Protein AF-A0A4Y9ZM95-F1 (afdb_monomer_lite)

Sequence (338 aa):
KWQTGRAVTKTADDWQREMLDYRLREEELGKQEKVGSIDVYSHVRWAAHMLDLAGRANIVATTQLIFLVRDNLPVVLKEFVPETQTDWNTFCAAVTNINVGVLRDQLDIKRGRSQEMELLKAQIAWLEAQMTQRMMANLTAQFGRMSYSNAAPATASQLRAGTTPTTQATPTPEQRTTGFPRPSGGLNPIPPTVLTVEQRSTLRAAINMLPHHPNTDAGLAAYRTQLTRFEETHGPRPFIDERIPVPLRPGTAPVRSGECYRCGMIGHRAGDCKPSPEQQLSCNEMVWRTFCTKHLGIEGGGPRVQLVMGDAQYPPRVSWDEQLSLLSESGNGEGLPA

Radius of gyration: 35.23 Å; chains: 1; bounding box: 83×118×98 Å

InterPro domains:
  IPR001878 Zinc finger, CCHC-type [PS50158] (260-274)
  IPR036875 Zinc finger, CCHC-type superfamily [SSF57756] (251-278)

pLDDT: mean 71.07, std 20.41, range [29.19, 94.44]

Secondary structure (DSSP, 8-state):
-----------HHHHHHHHHH-PPPGGGTT-EEEETTEEEEHHHHHHHHHHHHHHHTT-TTS-TTHHHHHHTS-HHHHHHS-S--SSHHHHHHHHHT--HHHHHHHHHHHHHHHHHHHHHHHHHHHHHHHHHHHHHHHHHHHHHHH--------------------------------PPPP-------PPP----HHHHHHHHHHHHHS----SSHHHHHHHHHHHHHHHHHH-SS----TT-PPPPPTTPPPTTSS--TTTS-SSS-TTT----TTTSPPHHHHHHHHHHHHHH--SS--------------PPPPPHHHHHHTTSS---------

Organism: NCBI:txid135208

Structure (mmCIF, N/CA/C/O backbone):
data_AF-A0A4Y9ZM95-F1
#
_entry.id   AF-A0A4Y9ZM95-F1
#
loop_
_atom_site.group_PDB
_atom_site.id
_atom_site.type_symbol
_atom_site.label_atom_id
_atom_site.label_alt_id
_atom_site.label_comp_id
_atom_site.label_asym_id
_atom_site.label_entity_id
_atom_site.label_seq_id
_atom_site.pdbx_PDB_ins_code
_atom_site.Cartn_x
_atom_site.Cartn_y
_atom_site.Cartn_z
_atom_site.occupancy
_atom_site.B_iso_or_equiv
_atom_site.auth_seq_id
_atom_site.auth_comp_id
_atom_site.auth_asym_id
_atom_site.auth_atom_id
_atom_site.pdbx_PDB_model_num
ATOM 1 N N . LYS A 1 1 ? -11.072 -8.721 61.518 1.00 44.53 1 LYS A N 1
ATOM 2 C CA . LYS A 1 1 ? -11.824 -9.632 60.619 1.00 44.53 1 LYS A CA 1
ATOM 3 C C . LYS A 1 1 ? -11.863 -8.969 59.252 1.00 44.53 1 LYS A C 1
ATOM 5 O O . LYS A 1 1 ? -12.418 -7.883 59.173 1.00 44.53 1 LYS A O 1
ATOM 10 N N . TRP A 1 2 ? -11.235 -9.548 58.231 1.00 41.50 2 TRP A N 1
ATOM 11 C CA . TRP A 1 2 ? -11.331 -9.014 56.871 1.00 41.50 2 TRP A CA 1
ATOM 12 C C . TRP A 1 2 ? -12.741 -9.278 56.342 1.00 41.50 2 TRP A C 1
ATOM 14 O O . TRP A 1 2 ? -13.203 -10.416 56.395 1.00 41.50 2 TRP A O 1
ATOM 24 N N . GLN A 1 3 ? -13.441 -8.237 55.893 1.00 46.53 3 GLN A N 1
ATOM 25 C CA . GLN A 1 3 ? -14.704 -8.418 55.185 1.00 46.53 3 GLN A CA 1
ATOM 26 C C . GLN A 1 3 ? -14.375 -8.832 53.753 1.00 46.53 3 GLN A C 1
ATOM 28 O O . GLN A 1 3 ? -13.759 -8.070 53.011 1.00 46.53 3 GLN A O 1
ATOM 33 N N . THR A 1 4 ? -14.771 -10.044 53.370 1.00 49.81 4 THR A N 1
ATOM 34 C CA . THR A 1 4 ? -14.775 -10.476 51.973 1.00 49.81 4 THR A CA 1
ATOM 35 C C . THR A 1 4 ? -15.690 -9.538 51.195 1.00 49.81 4 THR A C 1
ATOM 37 O O . THR A 1 4 ? -16.905 -9.534 51.398 1.00 49.81 4 THR A O 1
ATOM 40 N N . GLY A 1 5 ? -15.098 -8.702 50.339 1.00 45.72 5 GLY A N 1
ATOM 41 C CA . GLY A 1 5 ? -15.848 -7.777 49.497 1.00 45.72 5 GLY A CA 1
ATOM 42 C C . GLY A 1 5 ? -16.873 -8.542 48.664 1.00 45.72 5 GLY A C 1
ATOM 43 O O . GLY A 1 5 ? -16.548 -9.565 48.060 1.00 45.72 5 GLY A O 1
ATOM 44 N N . ARG A 1 6 ? -18.121 -8.062 48.649 1.00 45.94 6 ARG A N 1
ATOM 45 C CA . ARG A 1 6 ? -19.187 -8.653 47.836 1.00 45.94 6 ARG A CA 1
ATOM 46 C C . ARG A 1 6 ? -18.768 -8.569 46.370 1.00 45.94 6 ARG A C 1
ATOM 48 O O . ARG A 1 6 ? -18.681 -7.468 45.832 1.00 45.94 6 ARG A O 1
ATOM 55 N N . ALA A 1 7 ? -18.506 -9.717 45.747 1.00 47.59 7 ALA A N 1
ATOM 56 C CA . ALA A 1 7 ? -18.160 -9.779 44.334 1.00 47.59 7 ALA A CA 1
ATOM 57 C C . ALA A 1 7 ? -19.262 -9.089 43.518 1.00 47.59 7 ALA A C 1
ATOM 59 O O . ALA A 1 7 ? -20.437 -9.450 43.620 1.00 47.59 7 ALA A O 1
ATOM 60 N N . VAL A 1 8 ? -18.889 -8.059 42.758 1.00 52.22 8 VAL A N 1
ATOM 61 C CA . VAL A 1 8 ? -19.818 -7.364 41.867 1.00 52.22 8 VAL A CA 1
ATOM 62 C C . VAL A 1 8 ? -20.095 -8.297 40.697 1.00 52.22 8 VAL A C 1
ATOM 64 O O . VAL A 1 8 ? -19.235 -8.517 39.846 1.00 52.22 8 VAL A O 1
ATOM 67 N N . THR A 1 9 ? -21.289 -8.882 40.678 1.00 66.62 9 THR A N 1
ATOM 68 C CA . THR A 1 9 ? -21.754 -9.699 39.561 1.00 66.62 9 THR A CA 1
ATOM 69 C C . THR A 1 9 ? -22.013 -8.775 38.373 1.00 66.62 9 THR A C 1
ATOM 71 O O . THR A 1 9 ? -23.016 -8.063 38.366 1.00 66.62 9 THR A O 1
ATOM 74 N N . LYS A 1 10 ? -21.094 -8.756 37.398 1.00 74.00 10 LYS A N 1
ATOM 75 C CA . LYS A 1 10 ? -21.255 -8.008 36.142 1.00 74.00 10 LYS A CA 1
ATOM 76 C C . LYS A 1 10 ? -22.573 -8.402 35.469 1.00 74.00 10 LYS A C 1
ATOM 78 O O . LYS A 1 10 ? -22.829 -9.589 35.245 1.00 74.00 10 LYS A O 1
ATOM 83 N N . THR A 1 11 ? -23.400 -7.405 35.183 1.00 79.56 11 THR A N 1
ATOM 84 C CA . THR A 1 11 ? -24.678 -7.541 34.477 1.00 79.56 11 THR A CA 1
ATOM 85 C C . THR A 1 11 ? -24.455 -7.755 32.977 1.00 79.56 11 THR A C 1
ATOM 87 O O . THR A 1 11 ? -23.344 -7.571 32.483 1.00 79.56 11 THR A O 1
ATOM 90 N N . ALA A 1 12 ? -25.500 -8.132 32.229 1.00 73.88 12 ALA A N 1
ATOM 91 C CA . ALA A 1 12 ? -25.418 -8.239 30.768 1.00 73.88 12 ALA A CA 1
ATOM 92 C C . ALA A 1 12 ? -24.890 -6.938 30.128 1.00 73.88 12 ALA A C 1
ATOM 94 O O . ALA A 1 12 ? -23.986 -6.992 29.297 1.00 73.88 12 ALA A O 1
ATOM 95 N N . ASP A 1 13 ? -25.365 -5.782 30.595 1.00 74.69 13 ASP A N 1
ATOM 96 C CA . ASP A 1 13 ? -24.934 -4.457 30.137 1.00 74.69 13 ASP A CA 1
ATOM 97 C C . ASP A 1 13 ? -23.450 -4.176 30.439 1.00 74.69 13 ASP A C 1
ATOM 99 O O . ASP A 1 13 ? -22.769 -3.525 29.645 1.00 74.69 13 ASP A O 1
ATOM 103 N N . ASP A 1 14 ? -22.914 -4.679 31.558 1.00 79.69 14 ASP A N 1
ATOM 104 C CA . ASP A 1 14 ? -21.485 -4.553 31.880 1.00 79.69 14 ASP A CA 1
ATOM 105 C C . ASP A 1 14 ? -20.621 -5.369 30.906 1.00 79.69 14 ASP A C 1
ATOM 107 O O . ASP A 1 14 ? -19.599 -4.875 30.428 1.00 79.69 14 ASP A O 1
ATOM 111 N N . TRP A 1 15 ? -21.053 -6.586 30.552 1.00 78.31 15 TRP A N 1
ATOM 112 C CA . TRP A 1 15 ? -20.377 -7.415 29.545 1.00 78.31 15 TRP A CA 1
ATOM 113 C C . TRP A 1 15 ? -20.462 -6.798 28.140 1.00 78.31 15 TRP A C 1
ATOM 115 O O . TRP A 1 15 ? -19.489 -6.847 27.389 1.00 78.31 15 TRP A O 1
ATOM 125 N N . GLN A 1 16 ? -21.584 -6.156 27.795 1.00 77.75 16 GLN A N 1
ATOM 126 C CA . GLN A 1 16 ? -21.725 -5.398 26.546 1.00 77.75 16 GLN A CA 1
ATOM 127 C C . GLN A 1 16 ? -20.790 -4.177 26.496 1.00 77.75 16 GLN A C 1
ATOM 129 O O . GLN A 1 16 ? -20.198 -3.897 25.455 1.00 77.75 16 GLN A O 1
ATOM 134 N N . ARG A 1 17 ? -20.599 -3.461 27.612 1.00 78.56 17 ARG A N 1
ATOM 135 C CA . ARG A 1 17 ? -19.629 -2.352 27.697 1.00 78.56 17 ARG A CA 1
ATOM 136 C C . ARG A 1 17 ? -18.191 -2.842 27.536 1.00 78.56 17 ARG A C 1
ATOM 138 O O . ARG A 1 17 ? -17.438 -2.256 26.766 1.00 78.56 17 ARG A O 1
ATOM 145 N N . GLU A 1 18 ? -17.831 -3.932 28.210 1.00 79.19 18 GLU A N 1
ATOM 146 C CA . GLU A 1 18 ? -16.508 -4.566 28.106 1.00 79.19 18 GLU A CA 1
ATOM 147 C C . GLU A 1 18 ? -16.216 -5.067 26.681 1.00 79.19 18 GLU A C 1
ATOM 149 O O . GLU A 1 18 ? -15.103 -4.916 26.182 1.00 79.19 18 GLU A O 1
ATOM 154 N N . MET A 1 19 ? -17.236 -5.562 25.975 1.00 79.38 19 MET A N 1
ATOM 155 C CA . MET A 1 19 ? -17.154 -5.923 24.557 1.00 79.38 19 MET A CA 1
ATOM 156 C C . MET A 1 19 ? -16.865 -4.719 23.639 1.00 79.38 19 MET A C 1
ATOM 158 O O . MET A 1 19 ? -16.138 -4.856 22.661 1.00 79.38 19 MET A O 1
ATOM 162 N N . LEU A 1 20 ? -17.385 -3.526 23.941 1.00 80.81 20 LEU A N 1
ATOM 163 C CA . LEU A 1 20 ? -17.125 -2.310 23.149 1.00 80.81 20 LEU A CA 1
ATOM 164 C C . LEU A 1 20 ? -15.783 -1.629 23.482 1.00 80.81 20 LEU A C 1
ATOM 166 O O . LEU A 1 20 ? -15.268 -0.836 22.681 1.00 80.81 20 LEU A O 1
ATOM 170 N N . ASP A 1 21 ? -15.218 -1.937 24.650 1.00 82.94 21 ASP A N 1
ATOM 171 C CA . ASP A 1 21 ? -13.895 -1.483 25.086 1.00 82.94 21 ASP A CA 1
ATOM 172 C C . ASP A 1 21 ? -12.766 -2.399 24.572 1.00 82.94 21 ASP A C 1
ATOM 174 O O . ASP A 1 21 ? -11.694 -1.917 24.200 1.00 82.94 21 ASP A O 1
ATOM 178 N N . TYR A 1 22 ? -13.017 -3.712 24.452 1.00 80.94 22 TYR A N 1
ATOM 179 C CA . TYR A 1 22 ? -12.031 -4.704 24.001 1.00 80.94 22 TYR A CA 1
ATOM 180 C C . TYR A 1 22 ? -11.759 -4.652 22.482 1.00 80.94 22 TYR A C 1
ATOM 182 O O . TYR A 1 22 ? -12.181 -5.500 21.690 1.00 80.94 22 TYR A O 1
ATOM 190 N N . ARG A 1 23 ? -11.024 -3.620 22.066 1.00 81.19 23 ARG A N 1
ATOM 191 C CA . ARG A 1 23 ? -10.685 -3.310 20.670 1.00 81.19 23 ARG A CA 1
ATOM 192 C C . ARG A 1 23 ? -9.384 -3.976 20.234 1.00 81.19 23 ARG A C 1
ATOM 194 O O . ARG A 1 23 ? -8.371 -3.873 20.919 1.00 81.19 23 ARG A O 1
ATOM 201 N N . LEU A 1 24 ? -9.398 -4.577 19.047 1.00 84.56 24 LEU A N 1
ATOM 202 C CA . LEU A 1 24 ? -8.206 -5.113 18.392 1.00 84.56 24 LEU A CA 1
ATOM 203 C C . LEU A 1 24 ? -7.455 -3.989 17.668 1.00 84.56 24 LEU A C 1
ATOM 205 O O . LEU A 1 24 ? -8.025 -3.346 16.783 1.00 84.56 24 LEU A O 1
ATOM 209 N N . ARG A 1 25 ? -6.189 -3.733 18.019 1.00 79.75 25 ARG A N 1
ATOM 210 C CA . ARG A 1 25 ? -5.411 -2.656 17.383 1.00 79.75 25 ARG A CA 1
ATOM 211 C C . ARG A 1 25 ? -4.866 -3.098 16.031 1.00 79.75 25 ARG A C 1
ATOM 213 O O . ARG A 1 25 ? -4.467 -4.247 15.856 1.00 79.75 25 ARG A O 1
ATOM 220 N N . GLU A 1 26 ? -4.749 -2.166 15.083 1.00 73.56 26 GLU A N 1
ATOM 221 C CA . GLU A 1 26 ? -4.145 -2.463 13.772 1.00 73.56 26 GLU A CA 1
ATOM 222 C C . GLU A 1 26 ? -2.683 -2.930 13.899 1.00 73.56 26 GLU A C 1
ATOM 224 O O . GLU A 1 26 ? -2.210 -3.760 13.127 1.00 73.56 26 GLU A O 1
ATOM 229 N N . GLU A 1 27 ? -1.984 -2.431 14.920 1.00 76.62 27 GLU A N 1
ATOM 230 C CA . GLU A 1 27 ? -0.610 -2.790 15.284 1.00 76.62 27 GLU A CA 1
ATOM 231 C C . GLU A 1 27 ? -0.462 -4.239 15.772 1.00 76.62 27 GLU A C 1
ATOM 233 O O . GLU A 1 27 ? 0.646 -4.776 15.762 1.00 76.62 27 GLU A O 1
ATOM 238 N N . GLU A 1 28 ? -1.541 -4.862 16.247 1.00 73.69 28 GLU A N 1
ATOM 239 C CA . GLU A 1 28 ? -1.566 -6.219 16.811 1.00 73.69 28 GLU A CA 1
ATOM 240 C C . GLU A 1 28 ? -1.958 -7.269 15.758 1.00 73.69 28 GLU A C 1
ATOM 242 O O . GLU A 1 28 ? -1.750 -8.468 15.946 1.00 73.69 28 GLU A O 1
ATOM 247 N N . LEU A 1 29 ? -2.461 -6.837 14.598 1.00 76.81 29 LEU A N 1
ATOM 248 C CA . LEU A 1 29 ? -2.843 -7.736 13.515 1.00 76.81 29 LEU A CA 1
ATOM 249 C C . LEU A 1 29 ? -1.647 -8.506 12.941 1.00 76.81 29 LEU A C 1
ATOM 251 O O . LEU A 1 29 ? -0.553 -7.978 12.745 1.00 76.81 29 LEU A O 1
ATOM 255 N N . GLY A 1 30 ? -1.870 -9.791 12.658 1.00 68.88 30 GLY A N 1
ATOM 256 C CA . GLY A 1 30 ? -0.861 -10.694 12.095 1.00 68.88 30 GLY A CA 1
ATOM 257 C C . GLY A 1 30 ? 0.272 -11.100 13.052 1.00 68.88 30 GLY A C 1
ATOM 258 O O . GLY A 1 30 ? 1.111 -11.919 12.654 1.00 68.88 30 GLY A O 1
ATOM 259 N N . LYS A 1 31 ? 0.295 -10.580 14.291 1.00 80.19 31 LYS A N 1
ATOM 260 C CA . LYS A 1 31 ? 1.177 -11.046 15.370 1.00 80.19 31 LYS A CA 1
ATOM 261 C C . LYS A 1 31 ? 0.652 -12.348 15.975 1.00 80.19 31 LYS A C 1
ATOM 263 O O . LYS A 1 31 ? -0.547 -12.625 15.945 1.00 80.19 31 LYS A O 1
ATOM 268 N N . GLN A 1 32 ? 1.578 -13.140 16.506 1.00 79.94 32 GLN A N 1
ATOM 269 C CA . GLN A 1 32 ? 1.294 -14.306 17.336 1.00 79.94 32 GLN A CA 1
ATOM 270 C C . GLN A 1 32 ? 1.511 -13.922 18.799 1.00 79.94 32 GLN A C 1
ATOM 272 O O . GLN A 1 32 ? 2.529 -13.322 19.142 1.00 79.94 32 GLN A O 1
ATOM 277 N N . GLU A 1 33 ? 0.559 -14.286 19.647 1.00 72.00 33 GLU A N 1
ATOM 278 C CA . GLU A 1 33 ? 0.652 -14.189 21.097 1.00 72.00 33 GLU A CA 1
ATOM 279 C C . GLU A 1 33 ? 0.648 -15.592 21.692 1.00 72.00 33 GLU A C 1
ATOM 281 O O . GLU A 1 33 ? -0.167 -16.447 21.332 1.00 72.00 33 GLU A O 1
ATOM 286 N N . LYS A 1 34 ? 1.553 -15.822 22.640 1.00 72.31 34 LYS A N 1
ATOM 287 C CA . LYS A 1 34 ? 1.675 -17.108 23.310 1.00 72.31 34 LYS A CA 1
ATOM 288 C C . LYS A 1 34 ? 0.621 -17.236 24.405 1.00 72.31 34 LYS A C 1
ATOM 290 O O . LYS A 1 34 ? 0.755 -16.661 25.486 1.00 72.31 34 LYS A O 1
ATOM 295 N N . VAL A 1 35 ? -0.430 -18.004 24.137 1.00 66.75 35 VAL A N 1
ATOM 296 C CA . VAL A 1 35 ? -1.506 -18.278 25.095 1.00 66.75 35 VAL A CA 1
ATOM 297 C C . VAL A 1 35 ? -1.213 -19.619 25.769 1.00 66.75 35 VAL A C 1
ATOM 299 O O . VAL A 1 35 ? -1.570 -20.690 25.281 1.00 66.75 35 VAL A O 1
ATOM 302 N N . GLY A 1 36 ? -0.488 -19.560 26.888 1.00 69.12 36 GLY A N 1
ATOM 303 C CA . GLY A 1 36 ? 0.019 -20.748 27.578 1.00 69.12 36 GLY A CA 1
ATOM 304 C C . GLY A 1 36 ? 1.146 -21.416 26.785 1.00 69.12 36 GLY A C 1
ATOM 305 O O . GLY A 1 36 ? 2.262 -20.898 26.734 1.00 69.12 36 GLY A O 1
ATOM 306 N N . SER A 1 37 ? 0.853 -22.562 26.167 1.00 68.25 37 SER A N 1
ATOM 307 C CA . SER A 1 37 ? 1.820 -23.344 25.376 1.00 68.25 37 SER A CA 1
ATOM 308 C C . SER A 1 37 ? 1.593 -23.273 23.863 1.00 68.25 37 SER A C 1
ATOM 310 O O . SER A 1 37 ? 2.342 -23.904 23.125 1.00 68.25 37 SER A O 1
ATOM 312 N N . ILE A 1 38 ? 0.573 -22.541 23.400 1.00 69.88 38 ILE A N 1
ATOM 313 C CA . ILE A 1 38 ? 0.186 -22.462 21.986 1.00 69.88 38 ILE A CA 1
ATOM 314 C C . ILE A 1 38 ? 0.314 -21.013 21.512 1.00 69.88 38 ILE A C 1
ATOM 316 O O . ILE A 1 38 ? -0.191 -20.095 22.163 1.00 69.88 38 ILE A O 1
ATOM 320 N N . ASP A 1 39 ? 0.966 -20.815 20.370 1.00 78.25 39 ASP A N 1
ATOM 321 C CA . ASP A 1 39 ? 1.048 -19.517 19.707 1.00 78.25 39 ASP A CA 1
ATOM 322 C C . ASP A 1 39 ? -0.212 -19.299 18.860 1.00 78.25 39 ASP A C 1
ATOM 324 O O . ASP A 1 39 ? -0.488 -20.037 17.913 1.00 78.25 39 ASP A O 1
ATOM 328 N N . VAL A 1 40 ? -1.006 -18.291 19.224 1.00 78.81 40 VAL A N 1
ATOM 329 C CA . VAL A 1 40 ? -2.305 -17.982 18.611 1.00 78.81 40 VAL A CA 1
ATOM 330 C C . VAL A 1 40 ? -2.253 -16.569 18.043 1.00 78.81 40 VAL A C 1
ATOM 332 O O . VAL A 1 40 ? -1.732 -15.655 18.678 1.00 78.81 40 VAL A O 1
ATOM 335 N N . TYR A 1 41 ? -2.793 -16.354 16.844 1.00 82.38 41 TYR A N 1
ATOM 336 C CA . TYR A 1 41 ? -2.832 -15.011 16.265 1.00 82.38 41 TYR A CA 1
ATOM 337 C C . TYR A 1 41 ? -3.788 -14.090 17.036 1.00 82.38 41 TYR A C 1
ATOM 339 O O . TYR A 1 41 ? -4.886 -14.510 17.410 1.00 82.38 41 TYR A O 1
ATOM 347 N N . SER A 1 42 ? -3.420 -12.818 17.215 1.00 83.06 42 SER A N 1
ATOM 348 C CA . SER A 1 42 ? -4.190 -11.875 18.046 1.00 83.06 42 SER A CA 1
ATOM 349 C C . SER A 1 42 ? -5.650 -11.702 17.588 1.00 83.06 42 SER A C 1
ATOM 351 O O . SER A 1 42 ? -6.535 -11.548 18.425 1.00 83.06 42 SER A O 1
ATOM 353 N N . HIS A 1 43 ? -5.947 -11.832 16.286 1.00 81.31 43 HIS A N 1
ATOM 354 C CA . HIS A 1 43 ? -7.325 -11.803 15.765 1.00 81.31 43 HIS A CA 1
ATOM 355 C C . HIS A 1 43 ? -8.148 -13.055 16.128 1.00 81.31 43 HIS A C 1
ATOM 357 O O . HIS A 1 43 ? -9.329 -12.931 16.444 1.00 81.31 43 HIS A O 1
ATOM 363 N N . VAL A 1 44 ? -7.530 -14.243 16.163 1.00 84.44 44 VAL A N 1
ATOM 364 C CA . VAL A 1 44 ? -8.169 -15.496 16.617 1.00 84.44 44 VAL A CA 1
ATOM 365 C C . VAL A 1 44 ? -8.453 -15.429 18.118 1.00 84.44 44 VAL A C 1
ATOM 367 O O . VAL A 1 44 ? -9.561 -15.727 18.561 1.00 84.44 44 VAL A O 1
ATOM 370 N N . ARG A 1 45 ? -7.472 -14.968 18.907 1.00 82.94 45 ARG A N 1
ATOM 371 C CA . ARG A 1 45 ? -7.628 -14.727 20.351 1.00 82.94 45 ARG A CA 1
ATOM 372 C C . ARG A 1 45 ? -8.756 -13.728 20.629 1.00 82.94 45 ARG A C 1
ATOM 374 O O . ARG A 1 45 ? -9.589 -13.977 21.498 1.00 82.94 45 ARG A O 1
ATOM 381 N N . TRP A 1 46 ? -8.801 -12.629 19.877 1.00 87.06 46 TRP A N 1
ATOM 382 C CA . TRP A 1 46 ? -9.842 -11.610 19.992 1.00 87.06 46 TRP A CA 1
ATOM 383 C C . TRP A 1 46 ? -11.232 -12.165 19.655 1.00 87.06 46 TRP A C 1
ATOM 385 O O . TRP A 1 46 ? -12.165 -11.960 20.427 1.00 87.06 46 TRP A O 1
ATOM 395 N N . ALA A 1 47 ? -11.367 -12.934 18.569 1.00 85.81 47 ALA A N 1
ATOM 396 C CA . ALA A 1 47 ? -12.638 -13.538 18.174 1.00 85.81 47 ALA A CA 1
ATOM 397 C C . ALA A 1 47 ? -13.162 -14.541 19.218 1.00 85.81 47 ALA A C 1
ATOM 399 O O . ALA A 1 47 ? -14.353 -14.532 19.528 1.00 85.81 47 ALA A O 1
ATOM 400 N N . ALA A 1 48 ? -12.278 -15.351 19.811 1.00 81.94 48 ALA A N 1
ATOM 401 C CA . ALA A 1 48 ? -12.634 -16.258 20.903 1.00 81.94 48 ALA A CA 1
ATOM 402 C C . ALA A 1 48 ? -13.096 -15.502 22.166 1.00 81.94 48 ALA A C 1
ATOM 404 O O . ALA A 1 48 ? -14.083 -15.889 22.790 1.00 81.94 48 ALA A O 1
ATOM 405 N N . HIS A 1 49 ? -12.429 -14.397 22.520 1.00 82.25 49 HIS A N 1
ATOM 406 C CA . HIS A 1 49 ? -12.814 -13.560 23.662 1.00 82.25 49 HIS A CA 1
ATOM 407 C C . HIS A 1 49 ? -14.156 -12.840 23.433 1.00 82.25 49 HIS A C 1
ATOM 409 O O . HIS A 1 49 ? -14.993 -12.784 24.331 1.00 82.25 49 HIS A O 1
ATOM 415 N N . MET A 1 50 ? -14.401 -12.348 22.214 1.00 83.38 50 MET A N 1
ATOM 416 C CA . MET A 1 50 ? -15.689 -11.769 21.809 1.00 83.38 50 MET A CA 1
ATOM 417 C C . MET A 1 50 ? -16.840 -12.767 21.941 1.00 83.38 50 MET A C 1
ATOM 419 O O . MET A 1 50 ? -17.908 -12.403 22.431 1.00 83.38 50 MET A O 1
ATOM 423 N N . LEU A 1 51 ? -16.620 -14.028 21.557 1.00 84.25 51 LEU A N 1
ATOM 424 C CA . LEU A 1 51 ? -17.638 -15.071 21.662 1.00 84.25 51 LEU A CA 1
ATOM 425 C C . LEU A 1 51 ? -17.951 -15.436 23.126 1.00 84.25 51 LEU A C 1
ATOM 427 O O . LEU A 1 51 ? -19.118 -15.615 23.469 1.00 84.25 51 LEU A O 1
ATOM 431 N N . ASP A 1 52 ? -16.943 -15.469 24.007 1.00 81.69 52 ASP A N 1
ATOM 432 C CA . ASP A 1 52 ? -17.140 -15.654 25.456 1.00 81.69 52 ASP A CA 1
ATOM 433 C C . ASP A 1 52 ? -17.930 -14.486 26.080 1.00 81.69 52 ASP A C 1
ATOM 435 O O . ASP A 1 52 ? -18.889 -14.707 26.822 1.00 81.69 52 ASP A O 1
ATOM 439 N N . LEU A 1 53 ? -17.609 -13.236 25.718 1.00 81.44 53 LEU A N 1
ATOM 440 C CA . LEU A 1 53 ? -18.376 -12.056 26.142 1.00 81.44 53 LEU A CA 1
ATOM 441 C C . LEU A 1 53 ? -19.823 -12.082 25.618 1.00 81.44 53 LEU A C 1
ATOM 443 O O . LEU A 1 53 ? -20.749 -11.784 26.373 1.00 81.44 53 LEU A O 1
ATOM 447 N N . ALA A 1 54 ? -20.043 -12.491 24.364 1.00 83.75 54 ALA A N 1
ATOM 448 C CA . ALA A 1 54 ? -21.383 -12.656 23.794 1.00 83.75 54 ALA A CA 1
ATOM 449 C C . ALA A 1 54 ? -22.185 -13.753 24.517 1.00 83.75 54 ALA A C 1
ATOM 451 O O . ALA A 1 54 ? -23.393 -13.598 24.723 1.00 83.75 54 ALA A O 1
ATOM 452 N N . GLY A 1 55 ? -21.511 -14.825 24.952 1.00 84.12 55 GLY A N 1
ATOM 453 C CA . GLY A 1 55 ? -22.064 -15.873 25.812 1.00 84.12 55 GLY A CA 1
ATOM 454 C C . GLY A 1 55 ? -22.514 -15.336 27.169 1.00 84.12 55 GLY A C 1
ATOM 455 O O . GLY A 1 55 ? -23.662 -15.534 27.561 1.00 84.12 55 GLY A O 1
ATOM 456 N N . ARG A 1 56 ? -21.648 -14.582 27.857 1.00 77.62 56 ARG A N 1
ATOM 457 C CA . ARG A 1 56 ? -21.943 -13.963 29.166 1.00 77.62 56 ARG A CA 1
ATOM 458 C C . ARG A 1 56 ? -23.056 -12.917 29.105 1.00 77.62 56 ARG A C 1
ATOM 460 O O . ARG A 1 56 ? -23.837 -12.807 30.047 1.00 77.62 56 ARG A O 1
ATOM 467 N N . ALA A 1 57 ? -23.144 -12.173 28.004 1.00 80.81 57 ALA A N 1
ATOM 468 C CA . ALA A 1 57 ? -24.223 -11.223 27.742 1.00 80.81 57 ALA A CA 1
ATOM 469 C C . ALA A 1 57 ? -25.518 -11.891 27.226 1.00 80.81 57 ALA A C 1
ATOM 471 O O . ALA A 1 57 ? -26.533 -11.212 27.095 1.00 80.81 57 ALA A O 1
ATOM 472 N N . ASN A 1 58 ? -25.499 -13.202 26.943 1.00 84.75 58 ASN A N 1
ATOM 473 C CA . ASN A 1 58 ? -26.602 -13.981 26.367 1.00 84.75 58 ASN A CA 1
ATOM 474 C C . ASN A 1 58 ? -27.124 -13.443 25.013 1.00 84.75 58 ASN A C 1
ATOM 476 O O . ASN A 1 58 ? -28.312 -13.539 24.710 1.00 84.75 58 ASN A O 1
ATOM 480 N N . ILE A 1 59 ? -26.232 -12.882 24.185 1.00 84.75 59 ILE A N 1
ATOM 481 C CA . ILE A 1 59 ? -26.569 -12.301 22.868 1.00 84.75 59 ILE A CA 1
ATOM 482 C C . ILE A 1 59 ? -26.104 -13.147 21.674 1.00 84.75 59 ILE A C 1
ATOM 484 O O . ILE A 1 59 ? -26.345 -12.749 20.537 1.00 84.75 59 ILE A O 1
ATOM 488 N N . VAL A 1 60 ? -25.471 -14.307 21.905 1.00 83.31 60 VAL A N 1
ATOM 489 C CA . VAL A 1 60 ? -24.788 -15.122 20.873 1.00 83.31 60 VAL A CA 1
ATOM 490 C C . VAL A 1 60 ? -25.636 -15.366 19.622 1.00 83.31 60 VAL A C 1
ATOM 492 O O . VAL A 1 60 ? -25.157 -15.159 18.514 1.00 83.31 60 VAL A O 1
ATOM 495 N N . ALA A 1 61 ? -26.898 -15.770 19.793 1.00 83.25 61 ALA A N 1
ATOM 496 C CA . ALA A 1 61 ? -27.826 -16.087 18.702 1.00 83.25 61 ALA A CA 1
ATOM 497 C C . ALA A 1 61 ? -28.531 -14.852 18.095 1.00 83.25 61 ALA A C 1
ATOM 499 O O . ALA A 1 61 ? -29.554 -14.987 17.429 1.00 83.25 61 ALA A O 1
ATOM 500 N N . THR A 1 62 ? -28.033 -13.644 18.366 1.00 84.06 62 THR A N 1
ATOM 501 C CA . THR A 1 62 ? -28.627 -12.380 17.913 1.00 84.06 62 THR A CA 1
ATOM 502 C C . THR A 1 62 ? -27.615 -11.543 17.138 1.00 84.06 62 THR A C 1
ATOM 504 O O . THR A 1 62 ? -26.407 -11.683 17.308 1.00 84.06 62 THR A O 1
ATOM 507 N N . THR A 1 63 ? -28.116 -10.590 16.355 1.00 84.31 63 THR A N 1
ATOM 508 C CA . THR A 1 63 ? -27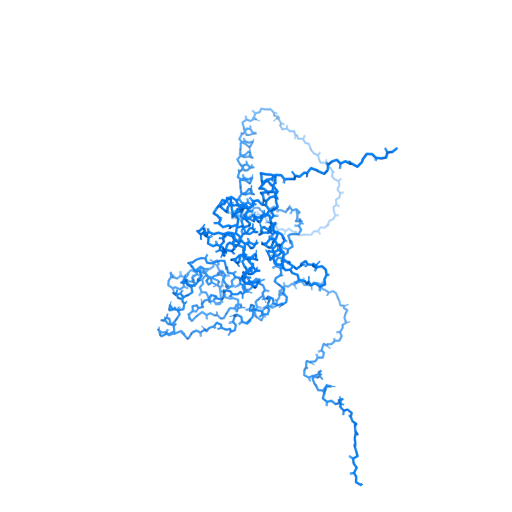.302 -9.575 15.669 1.00 84.31 63 THR A CA 1
ATOM 509 C C . THR A 1 63 ? -26.958 -8.365 16.547 1.00 84.31 63 THR A C 1
ATOM 511 O O . THR A 1 63 ? -26.352 -7.403 16.065 1.00 84.31 63 THR A O 1
ATOM 514 N N . GLN A 1 64 ? -27.343 -8.371 17.832 1.00 83.12 64 GLN A N 1
ATOM 515 C CA . GLN A 1 64 ? -27.127 -7.234 18.730 1.00 83.12 64 GLN A CA 1
ATOM 516 C C . GLN A 1 64 ? -25.636 -6.913 18.846 1.00 83.12 64 GLN A C 1
ATOM 518 O O . GLN A 1 64 ? -24.814 -7.808 19.019 1.00 83.12 64 GLN A O 1
ATOM 523 N N . LEU A 1 65 ? -25.307 -5.621 18.752 1.00 82.25 65 LEU A N 1
ATOM 524 C CA . LEU A 1 65 ? -23.956 -5.049 18.834 1.00 82.25 65 LEU A CA 1
ATOM 525 C C . LEU A 1 65 ? -22.942 -5.504 17.764 1.00 82.25 65 LEU A C 1
ATOM 527 O O . LEU A 1 65 ? -21.885 -4.880 17.683 1.00 82.25 65 LEU A O 1
ATOM 531 N N . ILE A 1 66 ? -23.252 -6.477 16.893 1.00 84.88 66 ILE A N 1
ATOM 532 C CA . ILE A 1 66 ? -22.323 -6.934 15.839 1.00 84.88 66 ILE A CA 1
ATOM 533 C C . ILE A 1 66 ? -21.907 -5.771 14.934 1.00 84.88 66 ILE A C 1
ATOM 535 O O . ILE A 1 66 ? -20.719 -5.601 14.677 1.00 84.88 66 ILE A O 1
ATOM 539 N N . PHE A 1 67 ? -22.851 -4.926 14.501 1.00 85.75 67 PHE A N 1
ATOM 540 C CA . PHE A 1 67 ? -22.541 -3.752 13.673 1.00 85.75 67 PHE A CA 1
ATOM 541 C C . PHE A 1 67 ? -21.582 -2.784 14.386 1.00 85.75 67 PHE A C 1
ATOM 543 O O . PHE A 1 67 ? -20.642 -2.284 13.778 1.00 85.75 67 PHE A O 1
ATOM 550 N N . LEU A 1 68 ? -21.774 -2.569 15.692 1.00 85.44 68 LEU A N 1
ATOM 551 C CA . LEU A 1 68 ? -21.007 -1.607 16.479 1.00 85.44 68 LEU A CA 1
ATOM 552 C C . LEU A 1 68 ? -19.598 -2.132 16.788 1.00 85.44 68 LEU A C 1
ATOM 554 O O . LEU A 1 68 ? -18.627 -1.383 16.710 1.00 85.44 68 LEU A O 1
ATOM 558 N N . VAL A 1 69 ? -19.457 -3.427 17.080 1.00 85.56 69 VAL A N 1
ATOM 559 C CA . VAL A 1 69 ? -18.147 -4.079 17.238 1.00 85.56 69 VAL A CA 1
ATOM 560 C C . VAL A 1 69 ? -17.422 -4.171 15.897 1.00 85.56 69 VAL A C 1
ATOM 562 O O . VAL A 1 69 ? -16.242 -3.825 15.831 1.00 85.56 69 VAL A O 1
ATOM 565 N N . ARG A 1 70 ? -18.127 -4.525 14.811 1.00 85.69 70 ARG A N 1
ATOM 566 C CA . ARG A 1 70 ? -17.603 -4.444 13.441 1.00 85.69 70 ARG A CA 1
ATOM 567 C C . ARG A 1 70 ? -17.084 -3.045 13.147 1.00 85.69 70 ARG A C 1
ATOM 569 O O . ARG A 1 70 ? -16.003 -2.931 12.582 1.00 85.69 70 ARG A O 1
ATOM 576 N N . ASP A 1 71 ? -17.796 -1.993 13.542 1.00 85.81 71 ASP A N 1
ATOM 577 C CA . ASP A 1 71 ? -17.367 -0.631 13.236 1.00 85.81 71 ASP A CA 1
ATOM 578 C C . ASP A 1 71 ? -16.085 -0.199 13.950 1.00 85.81 71 ASP A C 1
ATOM 580 O O . ASP A 1 71 ? -15.331 0.615 13.411 1.00 85.81 71 ASP A O 1
ATOM 584 N N . ASN A 1 72 ? -15.799 -0.803 15.102 1.00 84.69 72 ASN A N 1
ATOM 585 C CA . ASN A 1 72 ? -14.561 -0.609 15.848 1.00 84.69 72 ASN A CA 1
ATOM 586 C C . ASN A 1 72 ? -13.424 -1.556 15.410 1.00 84.69 72 ASN A C 1
ATOM 588 O O . ASN A 1 72 ? -12.324 -1.455 15.956 1.00 84.69 72 ASN A O 1
ATOM 592 N N . LEU A 1 73 ? -13.641 -2.444 14.427 1.00 86.12 73 LEU A N 1
ATOM 593 C CA . LEU A 1 73 ? -12.561 -3.240 13.838 1.00 86.12 73 LEU A CA 1
ATOM 594 C C . LEU A 1 73 ? -11.624 -2.385 12.962 1.00 86.12 73 LEU A C 1
ATOM 596 O O . LEU A 1 73 ? -12.086 -1.483 12.254 1.00 86.12 73 LEU A O 1
ATOM 600 N N . PRO A 1 74 ? -10.324 -2.737 12.913 1.00 85.75 74 PRO A N 1
ATOM 601 C CA . PRO A 1 74 ? -9.394 -2.298 11.876 1.00 85.75 74 PRO A CA 1
ATOM 602 C C . PRO A 1 74 ? -9.981 -2.390 10.467 1.00 85.75 74 PRO A C 1
ATOM 604 O O . PRO A 1 74 ? -10.595 -3.398 10.112 1.00 85.75 74 PRO A O 1
ATOM 607 N N . VAL A 1 75 ? -9.720 -1.382 9.627 1.00 84.81 75 VAL A N 1
ATOM 608 C CA . VAL A 1 75 ? -10.273 -1.318 8.255 1.00 84.81 75 VAL A CA 1
ATOM 609 C C . VAL A 1 75 ? -9.907 -2.565 7.447 1.00 84.81 75 VAL A C 1
ATOM 611 O O . VAL A 1 75 ? -10.754 -3.115 6.754 1.00 84.81 75 VAL A O 1
ATOM 614 N N . VAL A 1 76 ? -8.684 -3.073 7.626 1.00 84.44 76 VAL A N 1
ATOM 615 C CA . VAL A 1 76 ? -8.204 -4.294 6.960 1.00 84.44 76 VAL A CA 1
ATOM 616 C C . VAL A 1 76 ? -9.061 -5.517 7.313 1.00 84.44 76 VAL A C 1
ATOM 618 O O . VAL A 1 76 ? -9.326 -6.343 6.451 1.00 84.44 76 VAL A O 1
ATOM 621 N N . LEU A 1 77 ? -9.557 -5.633 8.551 1.00 83.25 77 LEU A N 1
ATOM 622 C CA . LEU A 1 77 ? -10.464 -6.724 8.933 1.00 83.25 77 LEU A CA 1
ATOM 623 C C . LEU A 1 77 ? -11.900 -6.503 8.439 1.00 83.25 77 LEU A C 1
ATOM 625 O O . LEU A 1 77 ? -12.604 -7.480 8.180 1.00 83.25 77 LEU A O 1
ATOM 629 N N . LYS A 1 78 ? -12.338 -5.246 8.267 1.00 86.12 78 LYS A N 1
ATOM 630 C CA . LYS A 1 78 ? -13.664 -4.940 7.702 1.00 86.12 78 LYS A CA 1
ATOM 631 C C . LYS A 1 78 ? -13.820 -5.452 6.263 1.00 86.12 78 LYS A C 1
ATOM 633 O O . LYS A 1 78 ? -14.948 -5.758 5.885 1.00 86.12 78 LYS A O 1
ATOM 638 N N . GLU A 1 79 ? -12.731 -5.573 5.496 1.00 83.56 79 GLU A N 1
ATOM 639 C CA . GLU A 1 79 ? -12.740 -6.123 4.128 1.00 83.56 79 GLU A CA 1
ATOM 640 C C . GLU A 1 79 ? -12.988 -7.644 4.091 1.00 83.56 79 GLU A C 1
ATOM 642 O O . GLU A 1 79 ? -13.685 -8.126 3.202 1.00 83.56 79 GLU A O 1
ATOM 647 N N . PHE A 1 80 ? -12.467 -8.404 5.063 1.00 81.50 80 PHE A N 1
ATOM 648 C CA . PHE A 1 80 ? -12.621 -9.869 5.109 1.00 81.50 80 PHE A CA 1
ATOM 649 C C . PHE A 1 80 ? -13.915 -10.337 5.778 1.00 81.50 80 PHE A C 1
ATOM 651 O O . PHE A 1 80 ? -14.409 -11.426 5.490 1.00 81.50 80 PHE A O 1
ATOM 658 N N . VAL A 1 81 ? -14.461 -9.537 6.693 1.00 84.44 81 VAL A N 1
ATOM 659 C CA . VAL A 1 81 ? -15.707 -9.855 7.395 1.00 84.44 81 VAL A CA 1
ATOM 660 C C . VAL A 1 81 ? -16.880 -9.232 6.625 1.00 84.44 81 VAL A C 1
ATOM 662 O O . VAL A 1 81 ? -16.867 -8.018 6.427 1.00 84.44 81 VAL A O 1
ATOM 665 N N . PRO A 1 82 ? -17.914 -9.995 6.226 1.00 80.31 82 PRO A N 1
ATOM 666 C CA . PRO A 1 82 ? -19.142 -9.438 5.657 1.00 80.31 82 PRO A CA 1
ATOM 667 C C . PRO A 1 82 ? -19.827 -8.409 6.567 1.00 80.31 82 PRO A C 1
ATOM 669 O O . PRO A 1 82 ? -19.745 -8.493 7.793 1.00 80.31 82 PRO A O 1
ATOM 672 N N . GLU A 1 83 ? -20.538 -7.455 5.966 1.00 75.62 83 GLU A N 1
ATOM 673 C CA . GLU A 1 83 ? -21.362 -6.478 6.694 1.00 75.62 83 GLU A CA 1
ATOM 674 C C . GLU A 1 83 ? -22.628 -7.112 7.285 1.00 75.62 83 GLU A C 1
ATOM 676 O O . GLU A 1 83 ? -23.008 -6.806 8.414 1.00 75.62 83 GLU A O 1
ATOM 681 N N . THR A 1 84 ? -23.238 -8.049 6.560 1.00 78.25 84 THR A N 1
ATOM 682 C CA . THR A 1 84 ? -24.381 -8.837 7.020 1.00 78.25 84 THR A CA 1
ATOM 683 C C . THR A 1 84 ? -23.909 -10.119 7.705 1.00 78.25 84 THR A C 1
ATOM 685 O O . THR A 1 84 ? -23.309 -10.999 7.091 1.00 78.25 84 THR A O 1
ATOM 688 N N . GLN A 1 85 ? -24.195 -10.230 9.000 1.00 80.12 85 GLN A N 1
ATOM 689 C CA . GLN A 1 85 ? -23.920 -11.404 9.831 1.00 80.12 85 GLN A CA 1
ATOM 690 C C . GLN A 1 85 ? -25.191 -11.774 10.590 1.00 80.12 85 GLN A C 1
ATOM 692 O O . GLN A 1 85 ? -25.926 -10.884 11.019 1.00 80.12 85 GLN A O 1
ATOM 697 N N . THR A 1 86 ? -25.464 -13.069 10.730 1.00 84.12 86 THR A N 1
ATOM 698 C CA . THR A 1 86 ? -26.694 -13.579 11.357 1.00 84.12 86 THR A CA 1
ATOM 699 C C . THR A 1 86 ? -26.594 -13.656 12.873 1.00 84.12 86 THR A C 1
ATOM 701 O O . THR A 1 86 ? -27.583 -13.426 13.567 1.00 84.12 86 THR A O 1
ATOM 704 N N . ASP A 1 87 ? -25.407 -13.970 13.383 1.00 87.12 87 ASP A N 1
ATOM 705 C CA . ASP A 1 87 ? -25.164 -14.260 14.790 1.00 87.12 87 ASP A CA 1
ATOM 706 C C . ASP A 1 87 ? -23.667 -14.140 15.124 1.00 87.12 87 ASP A C 1
ATOM 708 O O . ASP A 1 87 ? -22.807 -13.979 14.250 1.00 87.12 87 ASP A O 1
ATOM 712 N N . TRP A 1 88 ? -23.335 -14.214 16.412 1.00 86.19 88 TRP A N 1
ATOM 713 C CA . TRP A 1 88 ? -21.956 -14.056 16.871 1.00 86.19 88 TRP A CA 1
ATOM 714 C C . TRP A 1 88 ? -21.040 -15.213 16.465 1.00 86.19 88 TRP A C 1
ATOM 716 O O . TRP A 1 88 ? -19.836 -14.993 16.331 1.00 86.19 88 TRP A O 1
ATOM 726 N N . ASN A 1 89 ? -21.562 -16.420 16.208 1.00 86.56 89 ASN A N 1
ATOM 727 C CA . ASN A 1 89 ? -20.717 -17.529 15.761 1.00 86.56 89 ASN A CA 1
ATOM 728 C C . ASN A 1 89 ? -20.243 -17.296 14.326 1.00 86.56 89 ASN A C 1
ATOM 730 O O . ASN A 1 89 ? -19.055 -17.465 14.062 1.00 86.56 89 ASN A O 1
ATOM 734 N N . THR A 1 90 ? -21.120 -16.866 13.408 1.00 88.25 90 THR A N 1
ATOM 735 C CA . THR A 1 90 ? -20.708 -16.583 12.020 1.00 88.25 90 THR A CA 1
ATOM 736 C C . THR A 1 90 ? -19.739 -15.407 11.951 1.00 88.25 90 THR A C 1
ATOM 738 O O . THR A 1 90 ? -18.737 -15.488 11.240 1.00 88.25 90 THR A O 1
ATOM 741 N N . PHE A 1 91 ? -19.962 -14.358 12.750 1.00 87.88 91 PHE A N 1
ATOM 742 C CA . PHE A 1 91 ? -19.047 -13.219 12.855 1.00 87.88 91 PHE A CA 1
ATOM 743 C C . PHE A 1 91 ? -17.663 -13.626 13.395 1.00 87.88 91 PHE A C 1
ATOM 745 O O . PHE A 1 91 ? -16.645 -13.371 12.748 1.00 87.88 91 PHE A O 1
ATOM 752 N N . CYS A 1 92 ? -17.599 -14.311 14.543 1.00 86.38 92 CYS A N 1
ATOM 753 C CA . CYS A 1 92 ? -16.327 -14.735 15.135 1.00 86.38 92 CYS A CA 1
ATOM 754 C C . CYS A 1 92 ? -15.614 -15.811 14.297 1.00 86.38 92 CYS A C 1
ATOM 756 O O . CYS A 1 92 ? -14.385 -15.792 14.210 1.00 86.38 92 CYS A O 1
ATOM 758 N N . ALA A 1 93 ? -16.347 -16.703 13.623 1.00 86.06 93 ALA A N 1
ATOM 759 C CA . ALA A 1 93 ? -15.774 -17.654 12.671 1.00 86.06 93 ALA A CA 1
ATOM 760 C C . ALA A 1 93 ? -15.193 -16.947 11.437 1.00 86.06 93 ALA A C 1
ATOM 762 O O . ALA A 1 93 ? -14.085 -17.279 11.018 1.00 86.06 93 ALA A O 1
ATOM 763 N N . ALA A 1 94 ? -15.883 -15.936 10.892 1.00 86.62 94 ALA A N 1
ATOM 764 C CA . ALA A 1 94 ? -15.375 -15.137 9.777 1.00 86.62 94 ALA A CA 1
ATOM 765 C C . ALA A 1 94 ? -14.064 -14.419 10.135 1.00 86.62 94 ALA A C 1
ATOM 767 O O . ALA A 1 94 ? -13.156 -14.400 9.314 1.00 86.62 94 ALA A O 1
ATOM 768 N N . VAL A 1 95 ? -13.930 -13.898 11.363 1.00 86.06 95 VAL A N 1
ATOM 769 C CA . VAL A 1 95 ? -12.675 -13.290 11.857 1.00 86.06 95 VAL A CA 1
ATOM 770 C C . VAL A 1 95 ? -11.583 -14.336 12.113 1.00 86.06 95 VAL A C 1
ATOM 772 O O . VAL A 1 95 ? -10.413 -14.084 11.838 1.00 86.06 95 VAL A O 1
ATOM 775 N N . THR A 1 96 ? -11.945 -15.514 12.625 1.00 85.88 96 THR A N 1
ATOM 776 C CA . THR A 1 96 ? -10.993 -16.590 12.961 1.00 85.88 96 THR A CA 1
ATOM 777 C C . THR A 1 96 ? -10.398 -17.260 11.722 1.00 85.88 96 THR A C 1
ATOM 779 O O . THR A 1 96 ? -9.226 -17.624 11.724 1.00 85.88 96 THR A O 1
ATOM 782 N N . ASN A 1 97 ? -11.185 -17.401 10.654 1.00 85.94 97 ASN A N 1
ATOM 783 C CA . ASN A 1 97 ? -10.792 -18.097 9.426 1.00 85.94 97 ASN A CA 1
ATOM 784 C C . ASN A 1 97 ? -10.059 -17.199 8.405 1.00 85.94 97 ASN A C 1
ATOM 786 O O . ASN A 1 97 ? -9.867 -17.605 7.257 1.00 85.94 97 ASN A O 1
ATOM 790 N N . ILE A 1 98 ? -9.652 -15.982 8.786 1.00 86.62 98 ILE A N 1
ATOM 791 C CA . ILE A 1 98 ? -8.926 -15.064 7.896 1.00 86.62 98 ILE A CA 1
ATOM 792 C C . ILE A 1 98 ? -7.545 -15.639 7.564 1.00 86.62 98 ILE A C 1
ATOM 794 O O . ILE A 1 98 ? -6.766 -16.010 8.442 1.00 86.62 98 ILE A O 1
ATOM 798 N N . ASN A 1 99 ? -7.203 -15.669 6.274 1.00 81.81 99 ASN A N 1
ATOM 799 C CA . ASN A 1 99 ? -5.883 -16.103 5.837 1.00 81.81 99 ASN A CA 1
ATOM 800 C C . ASN A 1 99 ? -4.813 -15.085 6.270 1.00 81.81 99 ASN A C 1
ATOM 802 O O . ASN A 1 99 ? -4.791 -13.945 5.808 1.00 81.81 99 ASN A O 1
ATOM 806 N N . VAL A 1 100 ? -3.894 -15.521 7.134 1.00 81.81 100 VAL A N 1
ATOM 807 C CA . VAL A 1 100 ? -2.847 -14.671 7.722 1.00 81.81 100 VAL A CA 1
ATOM 808 C C . VAL A 1 100 ? -1.867 -14.110 6.686 1.00 81.81 100 VAL A C 1
ATOM 810 O O . VAL A 1 100 ? -1.350 -13.014 6.889 1.00 81.81 100 VAL A O 1
ATOM 813 N N . GLY A 1 101 ? -1.618 -14.823 5.582 1.00 77.38 101 GLY A N 1
ATOM 814 C CA . GLY A 1 101 ? -0.794 -14.320 4.479 1.00 77.38 101 GLY A CA 1
ATOM 815 C C . GLY A 1 101 ? -1.444 -13.100 3.834 1.00 77.38 101 GLY A C 1
ATOM 816 O O . GLY A 1 101 ? -0.896 -12.005 3.898 1.00 77.38 101 GLY A O 1
ATOM 817 N N . VAL A 1 102 ? -2.684 -13.264 3.364 1.00 82.12 102 VAL A N 1
ATOM 818 C CA . VAL A 1 102 ? -3.465 -12.182 2.735 1.00 82.12 102 VAL A CA 1
ATOM 819 C C . VAL A 1 102 ? -3.699 -11.011 3.703 1.00 82.12 102 VAL A C 1
ATOM 821 O O . VAL A 1 102 ? -3.673 -9.851 3.296 1.00 82.12 102 VAL A O 1
ATOM 824 N N . LEU A 1 103 ? -3.868 -11.288 5.002 1.00 84.88 103 LEU A N 1
ATOM 825 C CA . LEU A 1 103 ? -3.957 -10.260 6.043 1.00 84.88 103 LEU A CA 1
ATOM 826 C C . LEU A 1 103 ? -2.663 -9.436 6.163 1.00 84.88 103 LEU A C 1
ATOM 828 O O . LEU A 1 103 ? -2.736 -8.219 6.326 1.00 84.88 103 LEU A O 1
ATOM 832 N N . ARG A 1 104 ? -1.487 -10.073 6.091 1.00 81.19 104 ARG A N 1
ATOM 833 C CA . ARG A 1 104 ? -0.187 -9.379 6.110 1.00 81.19 104 ARG A CA 1
ATOM 834 C C . ARG A 1 104 ? 0.025 -8.562 4.840 1.00 81.19 104 ARG A C 1
ATOM 836 O O . ARG A 1 104 ? 0.358 -7.387 4.953 1.00 81.19 104 ARG A O 1
ATOM 843 N N . ASP A 1 105 ? -0.276 -9.135 3.678 1.00 83.19 105 ASP A N 1
ATOM 844 C CA . ASP A 1 105 ? -0.178 -8.438 2.393 1.00 83.19 105 ASP A CA 1
ATOM 845 C C . ASP A 1 105 ? -1.033 -7.157 2.395 1.00 83.19 105 ASP A C 1
ATOM 847 O O . ASP A 1 105 ? -0.543 -6.081 2.053 1.00 83.19 105 ASP A O 1
ATOM 851 N N . GLN A 1 106 ? -2.282 -7.221 2.878 1.00 82.25 106 GLN A N 1
ATOM 852 C CA . GLN A 1 106 ? -3.142 -6.035 2.991 1.00 82.25 106 GLN A CA 1
ATOM 853 C C . GLN A 1 106 ? -2.665 -5.021 4.043 1.00 82.25 106 GLN A C 1
ATOM 855 O O . GLN A 1 106 ? -2.804 -3.813 3.836 1.00 82.25 106 GLN A O 1
ATOM 860 N N . LEU A 1 107 ? -2.077 -5.466 5.160 1.00 83.56 107 LEU A N 1
ATOM 861 C CA . LEU A 1 107 ? -1.473 -4.558 6.145 1.00 83.56 107 LEU A CA 1
ATOM 862 C C . LEU A 1 107 ? -0.294 -3.785 5.549 1.00 83.56 107 LEU A C 1
ATOM 864 O O . LEU A 1 107 ? -0.185 -2.578 5.775 1.00 83.56 107 LEU A O 1
ATOM 868 N N . ASP A 1 108 ? 0.558 -4.448 4.771 1.00 81.94 108 ASP A N 1
ATOM 869 C CA . ASP A 1 108 ? 1.716 -3.812 4.148 1.00 81.94 108 ASP A CA 1
ATOM 870 C C . ASP A 1 108 ? 1.307 -2.916 2.965 1.00 81.94 108 ASP A C 1
ATOM 872 O O . ASP A 1 108 ? 1.805 -1.793 2.861 1.00 81.94 108 ASP A O 1
ATOM 876 N N . ILE A 1 109 ? 0.297 -3.304 2.175 1.00 83.94 109 ILE A N 1
ATOM 877 C CA . ILE A 1 109 ? -0.348 -2.424 1.181 1.00 83.94 109 ILE A CA 1
ATOM 878 C C . ILE A 1 109 ? -0.928 -1.168 1.856 1.00 83.94 109 ILE A C 1
ATOM 880 O O . ILE A 1 109 ? -0.692 -0.050 1.388 1.00 83.94 109 ILE A O 1
ATOM 884 N N . LYS A 1 110 ? -1.657 -1.309 2.975 1.00 84.94 110 LYS A N 1
ATOM 885 C CA . LYS A 1 110 ? -2.214 -0.161 3.713 1.00 84.94 110 LYS A CA 1
ATOM 886 C C . LYS A 1 110 ? -1.106 0.745 4.260 1.00 84.94 110 LYS A C 1
ATOM 888 O O . LYS A 1 110 ? -1.221 1.968 4.160 1.00 84.94 110 LYS A O 1
ATOM 893 N N . ARG A 1 111 ? -0.032 0.170 4.813 1.00 84.75 111 ARG A N 1
ATOM 894 C CA . ARG A 1 111 ? 1.139 0.923 5.295 1.00 84.75 111 ARG A CA 1
ATOM 895 C C . ARG A 1 111 ? 1.804 1.707 4.168 1.00 84.75 111 ARG A C 1
ATOM 897 O O . ARG A 1 111 ? 2.073 2.887 4.372 1.00 84.75 111 ARG A O 1
ATOM 904 N N . GLY A 1 112 ? 1.986 1.098 2.994 1.00 82.06 112 GLY A N 1
ATOM 905 C CA . GLY A 1 112 ? 2.483 1.771 1.791 1.00 82.06 112 GLY A CA 1
ATOM 906 C C . GLY A 1 112 ? 1.637 2.995 1.435 1.00 82.06 112 GLY A C 1
ATOM 907 O O . GLY A 1 112 ? 2.137 4.118 1.486 1.00 82.06 112 GLY A O 1
ATOM 908 N N . ARG A 1 113 ? 0.325 2.806 1.222 1.00 85.25 113 ARG A N 1
ATOM 909 C CA . ARG A 1 113 ? -0.611 3.911 0.919 1.00 85.25 113 ARG A CA 1
ATOM 910 C C . ARG A 1 113 ? -0.601 5.015 1.984 1.00 85.25 113 ARG A C 1
ATOM 912 O O . ARG A 1 113 ? -0.709 6.193 1.654 1.00 85.25 113 ARG A O 1
ATOM 919 N N . SER A 1 114 ? -0.481 4.661 3.266 1.00 83.75 114 SER A N 1
ATOM 920 C CA . SER A 1 114 ? -0.433 5.644 4.357 1.00 83.75 114 SER A CA 1
ATOM 921 C C . SER A 1 114 ? 0.875 6.441 4.378 1.00 83.75 114 SER A C 1
ATOM 923 O O . SER A 1 114 ? 0.850 7.627 4.700 1.00 83.75 114 SER A O 1
ATOM 925 N N . GLN A 1 115 ? 2.007 5.819 4.034 1.00 83.31 115 GLN A N 1
ATOM 926 C CA . GLN A 1 115 ? 3.295 6.507 3.898 1.00 83.31 115 GLN A CA 1
ATOM 927 C C . GLN A 1 115 ? 3.304 7.426 2.672 1.00 83.31 115 GLN A C 1
ATOM 929 O O . GLN A 1 115 ? 3.715 8.578 2.780 1.00 83.31 115 GLN A O 1
ATOM 934 N N . GLU A 1 116 ? 2.787 6.963 1.531 1.00 82.25 116 GLU A N 1
ATOM 935 C CA . GLU A 1 116 ? 2.600 7.778 0.323 1.00 82.25 116 GLU A CA 1
ATOM 936 C C . GLU A 1 116 ? 1.713 9.001 0.589 1.00 82.25 116 GLU A C 1
ATOM 938 O O . GLU A 1 116 ? 2.060 10.115 0.195 1.00 82.25 116 GLU A O 1
ATOM 943 N N . MET A 1 117 ? 0.598 8.815 1.303 1.00 86.75 117 MET A N 1
ATOM 944 C CA . MET A 1 117 ? -0.313 9.901 1.665 1.00 86.75 117 MET A CA 1
ATOM 945 C C . MET A 1 117 ? 0.356 10.938 2.575 1.00 86.75 117 MET A C 1
ATOM 947 O O . MET A 1 117 ? 0.184 12.136 2.350 1.00 86.75 117 MET A O 1
ATOM 951 N N . GLU A 1 118 ? 1.142 10.511 3.567 1.00 91.44 118 GLU A N 1
ATOM 952 C CA . GLU A 1 118 ? 1.850 11.442 4.454 1.00 91.44 118 GLU A CA 1
ATOM 953 C C . GLU A 1 118 ? 2.995 12.166 3.724 1.00 91.44 118 GLU A C 1
ATOM 955 O O . GLU A 1 118 ? 3.168 13.371 3.902 1.00 91.44 118 GLU A O 1
ATOM 960 N N . LEU A 1 119 ? 3.717 11.490 2.820 1.00 90.44 119 LEU A N 1
ATOM 961 C CA . LEU A 1 119 ? 4.715 12.125 1.947 1.00 90.44 119 LEU A CA 1
ATOM 962 C C . LEU A 1 119 ? 4.082 13.168 1.013 1.00 90.44 119 LEU A C 1
ATOM 964 O O . LEU A 1 119 ? 4.613 14.273 0.877 1.00 90.44 119 LEU A O 1
ATOM 968 N N . LEU A 1 120 ? 2.935 12.854 0.403 1.00 90.88 120 LEU A N 1
ATOM 969 C CA . LEU A 1 120 ? 2.196 13.782 -0.455 1.00 90.88 120 LEU A CA 1
ATOM 970 C C . LEU A 1 120 ? 1.682 14.991 0.339 1.00 90.88 120 LEU A C 1
ATOM 972 O O . LEU A 1 120 ? 1.822 16.131 -0.100 1.00 90.88 120 LEU A O 1
ATOM 976 N N . LYS A 1 121 ? 1.142 14.763 1.538 1.00 93.25 121 LYS A N 1
ATOM 977 C CA . LYS A 1 121 ? 0.680 15.818 2.447 1.00 93.25 121 LYS A CA 1
ATOM 978 C C . LYS A 1 121 ? 1.828 16.720 2.912 1.00 93.25 121 LYS A C 1
ATOM 980 O O . LYS A 1 121 ? 1.682 17.941 2.899 1.00 93.25 121 LYS A O 1
ATOM 985 N N . ALA A 1 122 ? 2.986 16.147 3.244 1.00 92.69 122 AL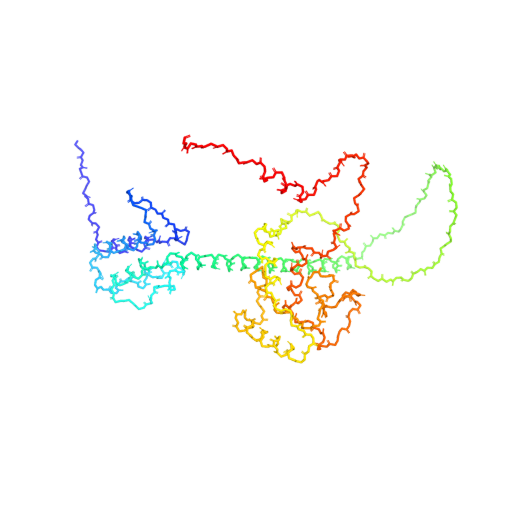A A N 1
ATOM 986 C CA . ALA A 1 122 ? 4.195 16.903 3.564 1.00 92.69 122 ALA A CA 1
ATOM 987 C C . ALA A 1 122 ? 4.695 17.730 2.364 1.00 92.69 122 ALA A C 1
ATOM 989 O O . ALA A 1 122 ? 5.120 18.874 2.535 1.00 92.69 122 ALA A O 1
ATOM 990 N N . GLN A 1 123 ? 4.597 17.195 1.141 1.00 89.56 123 GLN A N 1
ATOM 991 C CA . GLN A 1 123 ? 4.928 17.929 -0.082 1.00 89.56 123 GLN A CA 1
ATOM 992 C C . GLN A 1 123 ? 3.970 19.105 -0.333 1.00 89.56 123 GLN A C 1
ATOM 994 O O . GLN A 1 123 ? 4.432 20.191 -0.686 1.00 89.56 123 GLN A O 1
ATOM 999 N N . ILE A 1 124 ? 2.663 18.917 -0.122 1.00 92.88 124 ILE A N 1
ATOM 1000 C CA . ILE A 1 1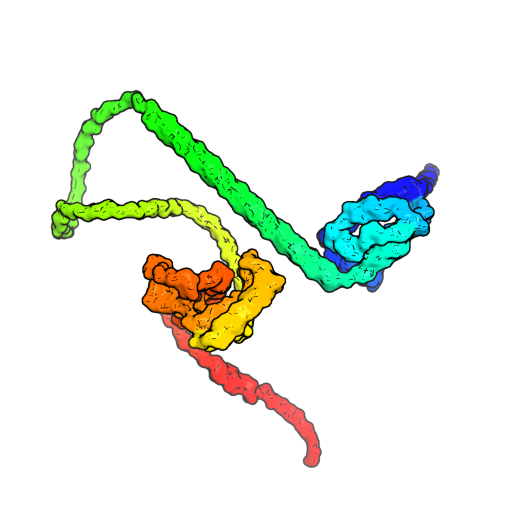24 ? 1.656 19.986 -0.226 1.00 92.88 124 ILE A CA 1
ATOM 1001 C C . ILE A 1 124 ? 1.955 21.090 0.795 1.00 92.88 124 ILE A C 1
ATOM 1003 O O . ILE A 1 124 ? 2.129 22.241 0.400 1.00 92.88 124 ILE A O 1
ATOM 1007 N N . ALA A 1 125 ? 2.145 20.740 2.071 1.00 94.44 125 ALA A N 1
ATOM 1008 C CA . ALA A 1 125 ? 2.476 21.704 3.122 1.00 94.44 125 ALA A CA 1
ATOM 1009 C C . ALA A 1 125 ? 3.777 22.482 2.829 1.00 94.44 125 ALA A C 1
ATOM 1011 O O . ALA A 1 125 ? 3.871 23.682 3.093 1.00 94.44 125 ALA A O 1
ATOM 1012 N N . TRP A 1 126 ? 4.783 21.829 2.232 1.00 91.69 126 TRP A N 1
ATOM 1013 C CA . TRP A 1 126 ? 6.017 22.493 1.798 1.00 91.69 126 TRP A CA 1
ATOM 1014 C C . TRP A 1 126 ? 5.784 23.485 0.646 1.00 91.69 126 TRP A C 1
ATOM 1016 O O . TRP A 1 126 ? 6.333 24.589 0.664 1.00 91.69 126 TRP A O 1
ATOM 1026 N N . LEU A 1 127 ? 4.952 23.127 -0.339 1.00 91.50 127 LEU A N 1
ATOM 1027 C CA . LEU A 1 127 ? 4.578 24.013 -1.448 1.00 91.50 127 LEU A CA 1
ATOM 1028 C C . LEU A 1 127 ? 3.769 25.224 -0.959 1.00 91.50 127 LEU A C 1
ATOM 1030 O O . LEU A 1 127 ? 4.062 26.353 -1.357 1.00 91.50 127 LEU A O 1
ATOM 1034 N N . GLU A 1 128 ? 2.807 25.014 -0.060 1.00 91.62 128 GLU A N 1
ATOM 1035 C CA . GLU A 1 128 ? 2.010 26.072 0.575 1.00 91.62 128 GLU A CA 1
ATOM 1036 C C . GLU A 1 128 ? 2.894 27.039 1.378 1.00 91.62 128 GLU A C 1
ATOM 1038 O O . GLU A 1 128 ? 2.788 28.263 1.226 1.00 91.62 128 GLU A O 1
ATOM 1043 N N . ALA A 1 129 ? 3.838 26.512 2.165 1.00 92.12 129 ALA A N 1
ATOM 1044 C CA . ALA A 1 129 ? 4.814 27.318 2.893 1.00 92.12 129 ALA A CA 1
ATOM 1045 C C . ALA A 1 129 ? 5.719 28.125 1.944 1.00 92.12 129 ALA A C 1
ATOM 1047 O O . ALA A 1 129 ? 5.926 29.323 2.159 1.00 92.12 129 ALA A O 1
ATOM 1048 N N . GLN A 1 130 ? 6.217 27.516 0.859 1.00 90.94 130 GLN A N 1
ATOM 1049 C CA . GLN A 1 130 ? 7.043 28.211 -0.133 1.00 90.94 130 GLN A CA 1
ATOM 1050 C C . GLN A 1 130 ? 6.262 29.319 -0.860 1.00 90.94 130 GLN A C 1
ATOM 1052 O O . GLN A 1 130 ? 6.799 30.406 -1.095 1.00 90.94 130 GLN A O 1
ATOM 1057 N N . MET A 1 131 ? 5.000 29.067 -1.214 1.00 87.75 131 MET A N 1
ATOM 1058 C CA . MET A 1 131 ? 4.127 30.050 -1.860 1.00 87.75 131 MET A CA 1
ATOM 1059 C C . MET A 1 131 ? 3.843 31.231 -0.924 1.00 87.75 131 MET A C 1
ATOM 1061 O O . MET A 1 131 ? 4.011 32.383 -1.328 1.00 87.75 131 MET A O 1
ATOM 1065 N N . THR A 1 132 ? 3.540 30.951 0.346 1.00 89.25 132 THR A N 1
ATOM 1066 C CA . THR A 1 132 ? 3.324 31.966 1.391 1.00 89.25 132 THR A CA 1
ATOM 1067 C C . THR A 1 132 ? 4.577 32.817 1.619 1.00 89.25 132 THR A C 1
ATOM 1069 O O . THR A 1 132 ? 4.500 34.046 1.596 1.00 89.25 132 THR A O 1
ATOM 1072 N N . GLN A 1 133 ? 5.759 32.197 1.737 1.00 85.50 133 GLN A N 1
ATOM 1073 C CA . GLN A 1 133 ? 7.030 32.923 1.866 1.00 85.50 133 GLN A CA 1
ATOM 1074 C C . GLN A 1 133 ? 7.321 33.824 0.659 1.00 85.50 133 GLN A C 1
ATOM 1076 O O . GLN A 1 133 ? 7.748 34.964 0.836 1.00 85.50 133 GLN A O 1
ATOM 1081 N N . ARG A 1 134 ? 7.070 33.354 -0.572 1.00 85.44 134 ARG A N 1
ATOM 1082 C CA . ARG A 1 134 ? 7.249 34.171 -1.787 1.00 85.44 134 ARG A CA 1
ATOM 1083 C C . ARG A 1 134 ? 6.282 35.353 -1.840 1.00 85.44 134 ARG A C 1
ATOM 1085 O O . ARG A 1 134 ? 6.697 36.440 -2.242 1.00 85.44 134 ARG A O 1
ATOM 1092 N N . MET A 1 135 ? 5.030 35.166 -1.421 1.00 81.31 135 MET A N 1
ATOM 1093 C CA . MET A 1 135 ? 4.056 36.258 -1.324 1.00 81.31 135 MET A CA 1
ATOM 1094 C C . MET A 1 135 ? 4.489 37.305 -0.295 1.00 81.31 135 MET A C 1
ATOM 1096 O O . MET A 1 135 ? 4.548 38.485 -0.638 1.00 81.31 135 MET A O 1
ATOM 1100 N N . MET A 1 136 ? 4.876 36.889 0.917 1.00 83.12 136 MET A N 1
ATOM 1101 C CA . MET A 1 136 ? 5.373 37.813 1.944 1.00 83.12 136 MET A CA 1
ATOM 1102 C C . MET A 1 136 ? 6.633 38.553 1.483 1.00 83.12 136 MET A C 1
ATOM 1104 O O . MET A 1 136 ? 6.682 39.773 1.583 1.00 83.12 136 MET A O 1
ATOM 1108 N N . ALA A 1 137 ? 7.615 37.857 0.899 1.00 80.62 137 ALA A N 1
ATOM 1109 C CA . ALA A 1 137 ? 8.845 38.482 0.411 1.00 80.62 137 ALA A CA 1
ATOM 1110 C C . ALA A 1 137 ? 8.591 39.527 -0.693 1.00 80.62 137 ALA A C 1
ATOM 1112 O O . ALA A 1 137 ? 9.220 40.585 -0.691 1.00 80.62 137 ALA A O 1
ATOM 1113 N N . ASN A 1 138 ? 7.651 39.268 -1.611 1.00 81.88 138 ASN A N 1
ATOM 1114 C CA . ASN A 1 138 ? 7.258 40.242 -2.632 1.00 81.88 138 ASN A CA 1
ATOM 1115 C C . ASN A 1 138 ? 6.543 41.454 -2.006 1.00 81.88 138 ASN A C 1
ATOM 1117 O O . ASN A 1 138 ? 6.852 42.593 -2.351 1.00 81.88 138 ASN A O 1
ATOM 1121 N N . LEU A 1 139 ? 5.658 41.227 -1.028 1.00 81.56 139 LEU A N 1
ATOM 1122 C CA . LEU A 1 139 ? 4.986 42.294 -0.284 1.00 81.56 139 LEU A CA 1
ATOM 1123 C C . LEU A 1 139 ? 6.004 43.187 0.453 1.00 81.56 139 LEU A C 1
ATOM 1125 O O . LEU A 1 139 ? 6.007 44.404 0.276 1.00 81.56 139 LEU A O 1
ATOM 1129 N N . THR A 1 140 ? 6.932 42.589 1.208 1.00 81.00 140 THR A N 1
ATOM 1130 C CA . THR A 1 140 ? 8.017 43.301 1.902 1.00 81.00 140 THR A CA 1
ATOM 1131 C C . THR A 1 140 ? 8.910 44.069 0.925 1.00 81.00 140 THR A C 1
ATOM 1133 O O . THR A 1 140 ? 9.283 45.207 1.206 1.00 81.00 140 THR A O 1
ATOM 1136 N N . ALA A 1 141 ? 9.216 43.503 -0.247 1.00 79.38 141 ALA A N 1
ATOM 1137 C CA . ALA A 1 141 ? 9.999 44.182 -1.277 1.00 79.38 141 ALA A CA 1
ATOM 1138 C C . ALA A 1 141 ? 9.261 45.377 -1.911 1.00 79.38 141 ALA A C 1
ATOM 1140 O O . ALA A 1 141 ? 9.911 46.358 -2.276 1.00 79.38 141 ALA A O 1
ATOM 1141 N N . GLN A 1 142 ? 7.928 45.334 -2.025 1.00 76.75 142 GLN A N 1
ATOM 1142 C CA . GLN A 1 142 ? 7.134 46.489 -2.457 1.00 76.75 142 GLN A CA 1
ATOM 1143 C C . GLN A 1 142 ? 7.140 47.598 -1.399 1.00 76.75 142 GLN A C 1
ATOM 1145 O O . GLN A 1 142 ? 7.466 48.736 -1.733 1.00 76.75 142 GLN A O 1
ATOM 1150 N N . PHE A 1 143 ? 6.895 47.276 -0.124 1.00 75.38 143 PHE A N 1
ATOM 1151 C CA . PHE A 1 143 ? 6.975 48.260 0.965 1.00 75.38 143 PHE A CA 1
ATOM 1152 C C . PHE A 1 143 ? 8.379 48.875 1.100 1.00 75.38 143 PHE A C 1
ATOM 1154 O O . PHE A 1 143 ? 8.508 50.094 1.201 1.00 75.38 143 PHE A O 1
ATOM 1161 N N . GLY A 1 144 ? 9.440 48.068 0.993 1.00 73.75 144 GLY A N 1
ATOM 1162 C CA . GLY A 1 144 ? 10.823 48.558 1.006 1.00 73.75 144 GLY A CA 1
ATOM 1163 C C . GLY A 1 144 ? 11.161 49.495 -0.161 1.00 73.75 144 GLY A C 1
ATOM 1164 O O . GLY A 1 144 ? 11.951 50.417 0.009 1.00 73.75 144 GLY A O 1
ATOM 1165 N N . ARG A 1 145 ? 10.531 49.317 -1.332 1.00 64.06 145 ARG A N 1
ATOM 1166 C CA . ARG A 1 145 ? 10.696 50.211 -2.495 1.00 64.06 145 ARG A CA 1
ATOM 1167 C C . ARG A 1 145 ? 9.877 51.500 -2.409 1.00 64.06 145 ARG A C 1
ATOM 1169 O O . ARG A 1 145 ? 10.250 52.469 -3.061 1.00 64.06 145 ARG A O 1
ATOM 1176 N N . MET A 1 146 ? 8.794 51.532 -1.628 1.00 60.50 146 MET A N 1
ATOM 1177 C CA . MET A 1 146 ? 8.044 52.769 -1.359 1.00 60.50 146 MET A CA 1
ATOM 1178 C C . MET A 1 146 ? 8.704 53.633 -0.271 1.00 60.50 146 MET A C 1
ATOM 1180 O O . MET A 1 146 ? 8.453 54.833 -0.207 1.00 60.50 146 MET A O 1
ATOM 1184 N N . SER A 1 147 ? 9.585 53.056 0.550 1.00 57.84 147 SER A N 1
ATOM 1185 C CA . SER A 1 147 ? 10.329 53.757 1.604 1.00 57.84 147 SER A CA 1
ATOM 1186 C C . SER A 1 147 ? 11.551 54.528 1.070 1.00 57.84 147 SER A C 1
ATOM 1188 O O . SER A 1 147 ? 12.687 54.265 1.467 1.00 57.84 147 SER A O 1
ATOM 1190 N N . TYR A 1 148 ? 11.325 55.502 0.182 1.00 49.47 148 TYR A N 1
ATOM 1191 C CA . TYR A 1 148 ? 12.353 56.449 -0.275 1.00 49.47 148 TYR A CA 1
ATOM 1192 C C . TYR A 1 148 ? 12.261 57.786 0.477 1.00 49.47 148 TYR A C 1
ATOM 1194 O O . TYR A 1 148 ? 11.537 58.694 0.071 1.00 49.47 148 TYR A O 1
ATOM 1202 N N . SER A 1 149 ? 13.060 57.942 1.535 1.00 48.91 149 SER A N 1
ATOM 1203 C CA . SER A 1 149 ? 13.407 59.260 2.081 1.00 48.91 149 SER A CA 1
ATOM 1204 C C . SER A 1 149 ? 14.796 59.266 2.742 1.00 48.91 149 SER A C 1
ATOM 1206 O O . SER A 1 149 ? 15.072 58.515 3.669 1.00 48.91 149 SER A O 1
ATOM 1208 N N . ASN A 1 150 ? 15.648 60.176 2.253 1.00 47.03 150 ASN A N 1
ATOM 1209 C CA . ASN A 1 150 ? 16.914 60.666 2.824 1.00 47.03 150 ASN A CA 1
ATOM 1210 C C . ASN A 1 150 ? 18.115 59.706 3.006 1.00 47.03 150 ASN A C 1
ATOM 1212 O O . ASN A 1 150 ? 18.245 59.052 4.034 1.00 47.03 150 ASN A O 1
ATOM 1216 N N . ALA A 1 151 ? 19.110 59.825 2.111 1.00 40.03 151 ALA A N 1
ATOM 1217 C CA . ALA A 1 151 ? 20.522 60.069 2.476 1.00 40.03 151 ALA A CA 1
ATOM 1218 C C . ALA A 1 151 ? 21.352 60.538 1.255 1.00 40.03 151 ALA A C 1
ATOM 1220 O O . ALA A 1 151 ? 21.089 60.133 0.124 1.00 40.03 151 ALA A O 1
ATOM 1221 N N . ALA A 1 152 ? 22.343 61.405 1.488 1.00 37.69 152 ALA A N 1
ATOM 1222 C CA . ALA A 1 152 ? 23.215 62.025 0.477 1.00 37.69 152 ALA A CA 1
ATOM 1223 C C . ALA A 1 152 ? 24.540 61.241 0.268 1.00 37.69 152 ALA A C 1
ATOM 1225 O O . ALA A 1 152 ? 24.875 60.398 1.103 1.00 37.69 152 ALA A O 1
ATOM 1226 N N . PRO A 1 153 ? 25.317 61.487 -0.812 1.00 44.78 153 PRO A N 1
ATOM 1227 C CA . PRO A 1 153 ? 26.567 60.765 -1.070 1.00 44.78 153 PRO A CA 1
ATOM 1228 C C . PRO A 1 153 ? 27.754 61.335 -0.275 1.00 44.78 153 PRO A C 1
ATOM 1230 O O . PRO A 1 153 ? 27.845 62.543 -0.067 1.00 44.78 153 PRO A O 1
ATOM 1233 N N . ALA A 1 154 ? 28.709 60.474 0.095 1.00 38.62 154 ALA A N 1
ATOM 1234 C CA . ALA A 1 154 ? 29.959 60.866 0.749 1.00 38.62 154 ALA A CA 1
ATOM 1235 C C . ALA A 1 154 ? 31.192 60.276 0.039 1.00 38.62 154 ALA A C 1
ATOM 1237 O O . ALA A 1 154 ? 31.230 59.100 -0.321 1.00 38.62 154 ALA A O 1
ATOM 1238 N N . THR A 1 155 ? 32.208 61.116 -0.143 1.00 36.19 155 THR A N 1
ATOM 1239 C CA . THR A 1 155 ? 33.512 60.833 -0.767 1.00 36.19 155 THR A CA 1
ATOM 1240 C C . THR A 1 155 ? 34.624 60.714 0.281 1.00 36.19 155 THR A C 1
ATOM 1242 O O . THR A 1 155 ? 34.647 61.570 1.160 1.00 36.19 155 THR A O 1
ATOM 1245 N N . ALA A 1 156 ? 35.594 59.789 0.132 1.00 35.91 156 ALA A N 1
ATOM 1246 C CA . ALA A 1 156 ? 37.038 60.042 0.378 1.00 35.91 156 ALA A CA 1
ATOM 1247 C C . ALA A 1 156 ? 37.976 58.816 0.176 1.00 35.91 156 ALA A C 1
ATOM 1249 O O . ALA A 1 156 ? 37.696 57.711 0.628 1.00 35.91 156 ALA A O 1
ATOM 1250 N N . SER A 1 157 ? 39.115 59.096 -0.472 1.00 34.66 157 SER A N 1
ATOM 1251 C CA . SER A 1 157 ? 40.467 58.477 -0.511 1.00 34.66 157 SER A CA 1
ATOM 1252 C C . SER A 1 157 ? 40.855 57.441 0.573 1.00 34.66 157 SER A C 1
ATOM 1254 O O . SER A 1 157 ? 40.571 57.650 1.743 1.00 34.66 157 SER A O 1
ATOM 1256 N N . GLN A 1 158 ? 41.460 56.276 0.267 1.00 44.97 158 GLN A N 1
ATOM 1257 C CA . GLN A 1 158 ? 42.809 55.951 -0.292 1.00 44.97 158 GLN A CA 1
ATOM 1258 C C . GLN A 1 158 ? 44.030 56.113 0.649 1.00 44.97 158 GLN A C 1
ATOM 1260 O O . GLN A 1 158 ? 44.244 57.201 1.167 1.00 44.97 158 GLN A O 1
ATOM 1265 N N . LEU A 1 159 ? 44.870 55.052 0.729 1.00 33.25 159 LEU A N 1
ATOM 1266 C CA . LEU A 1 159 ? 46.364 54.974 0.795 1.00 33.25 159 LEU A CA 1
ATOM 1267 C C . LEU A 1 159 ? 46.767 53.470 0.986 1.00 33.25 159 LEU A C 1
ATOM 1269 O O . LEU A 1 159 ? 46.268 52.846 1.913 1.00 33.25 159 LEU A O 1
ATOM 1273 N N . ARG A 1 160 ? 47.425 52.764 0.031 1.00 35.88 160 ARG A N 1
ATOM 1274 C CA . ARG A 1 160 ? 48.886 52.694 -0.317 1.00 35.88 160 ARG A CA 1
ATOM 1275 C C . ARG A 1 160 ? 49.682 51.731 0.606 1.00 35.88 160 ARG A C 1
ATOM 1277 O O . ARG A 1 160 ? 49.657 51.965 1.802 1.00 35.88 160 ARG A O 1
ATOM 1284 N N . ALA A 1 161 ? 50.478 50.723 0.187 1.00 31.25 161 ALA A N 1
ATOM 1285 C CA . ALA A 1 161 ? 50.839 50.047 -1.095 1.00 31.25 161 ALA A CA 1
ATOM 1286 C C . ALA A 1 161 ? 51.612 48.712 -0.761 1.00 31.25 161 ALA A C 1
ATOM 1288 O O . ALA A 1 161 ? 51.800 48.456 0.423 1.00 31.25 161 ALA A O 1
ATOM 1289 N N . GLY A 1 162 ? 52.108 47.826 -1.655 1.00 31.42 162 GLY A N 1
ATOM 1290 C CA . GLY A 1 162 ? 52.129 47.762 -3.132 1.00 31.42 162 GLY A CA 1
ATOM 1291 C C . GLY A 1 162 ? 52.831 46.502 -3.722 1.00 31.42 162 GLY A C 1
ATOM 1292 O O . GLY A 1 162 ? 53.265 45.641 -2.968 1.00 31.42 162 GLY A O 1
ATOM 1293 N N . THR A 1 163 ? 52.975 46.486 -5.067 1.00 34.12 163 THR A N 1
ATOM 1294 C CA . THR A 1 163 ? 54.099 45.949 -5.910 1.00 34.12 163 THR A CA 1
ATOM 1295 C C . THR A 1 163 ? 54.478 44.449 -5.882 1.00 34.12 163 THR A C 1
ATOM 1297 O O . THR A 1 163 ? 54.753 43.936 -4.810 1.00 34.12 163 THR A O 1
ATOM 1300 N N . THR A 1 164 ? 54.655 43.692 -6.988 1.00 36.50 164 THR A N 1
ATOM 1301 C CA . THR A 1 164 ? 54.568 43.867 -8.477 1.00 36.50 164 THR A CA 1
ATOM 1302 C C . THR A 1 164 ? 54.278 42.474 -9.148 1.00 36.50 164 THR A C 1
ATOM 1304 O O . THR A 1 164 ? 53.820 41.582 -8.442 1.00 36.50 164 THR A O 1
ATOM 1307 N N . PRO A 1 165 ? 54.474 42.225 -10.469 1.00 43.84 165 PRO A N 1
ATOM 1308 C CA . PRO A 1 165 ? 53.544 42.503 -11.579 1.00 43.84 165 PRO A CA 1
ATOM 1309 C C . PRO A 1 165 ? 53.149 41.235 -12.396 1.00 43.84 165 PRO A C 1
ATOM 1311 O O . PRO A 1 165 ? 53.695 40.163 -12.152 1.00 43.84 165 PRO A O 1
ATOM 1314 N N . THR A 1 166 ? 52.291 41.361 -13.432 1.00 30.47 166 THR A N 1
ATOM 1315 C CA . THR A 1 166 ? 52.536 40.871 -14.829 1.00 30.47 166 THR A CA 1
ATOM 1316 C C . THR A 1 166 ? 51.282 40.933 -15.735 1.00 30.47 166 THR A C 1
ATOM 1318 O O . THR A 1 166 ? 50.251 40.349 -15.430 1.00 30.47 166 THR A O 1
ATOM 1321 N N . THR A 1 167 ? 51.443 41.613 -16.884 1.00 32.41 167 THR A N 1
ATOM 1322 C CA . THR A 1 167 ? 50.618 41.667 -18.125 1.00 32.41 167 THR A CA 1
ATOM 1323 C C . THR A 1 167 ? 49.138 42.087 -18.112 1.00 32.41 167 THR A C 1
ATOM 1325 O O . THR A 1 167 ? 48.319 41.674 -17.301 1.00 32.41 167 THR A O 1
ATOM 1328 N N . GLN A 1 168 ? 48.813 42.908 -19.116 1.00 31.58 168 GLN A N 1
ATOM 1329 C CA . GLN A 1 168 ? 47.511 43.507 -19.414 1.00 31.58 168 GLN A CA 1
ATOM 1330 C C . GLN A 1 168 ? 46.660 42.622 -20.340 1.00 31.58 168 GLN A C 1
ATOM 1332 O O . GLN A 1 168 ? 47.198 41.961 -21.226 1.00 31.58 168 GLN A O 1
ATOM 1337 N N . ALA A 1 169 ? 45.335 42.756 -20.242 1.00 31.08 169 ALA A N 1
ATOM 1338 C CA . ALA A 1 169 ? 44.417 42.588 -21.370 1.00 31.08 169 ALA A CA 1
ATOM 1339 C C . ALA A 1 169 ? 43.278 43.623 -21.261 1.00 31.08 169 ALA A C 1
ATOM 1341 O O . ALA A 1 169 ? 42.865 43.995 -20.162 1.00 31.08 169 ALA A O 1
ATOM 1342 N N . THR A 1 170 ? 42.825 44.137 -22.403 1.00 33.03 170 THR A N 1
ATOM 1343 C CA . THR A 1 170 ? 41.862 45.244 -22.548 1.00 33.03 170 THR A CA 1
ATOM 1344 C C . THR A 1 170 ? 40.395 44.820 -22.341 1.00 33.03 170 THR A C 1
ATOM 1346 O O . THR A 1 170 ? 40.058 43.671 -22.622 1.00 33.03 170 THR A O 1
ATOM 1349 N N . PRO A 1 171 ? 39.492 45.732 -21.915 1.00 37.75 171 PRO A N 1
ATOM 1350 C CA . PRO A 1 171 ? 38.068 45.432 -21.750 1.00 37.75 171 PRO A CA 1
ATOM 1351 C C . PRO A 1 171 ? 37.172 46.028 -22.856 1.00 37.75 171 PRO A C 1
ATOM 1353 O O . PRO A 1 171 ? 37.139 47.243 -23.042 1.00 37.75 171 PRO A O 1
ATOM 1356 N N . THR A 1 172 ? 36.350 45.192 -23.497 1.00 30.03 172 THR A N 1
ATOM 1357 C CA . THR A 1 172 ? 35.112 45.572 -24.223 1.00 30.03 172 THR A CA 1
ATOM 1358 C C . THR A 1 172 ? 34.194 44.329 -24.348 1.00 30.03 172 THR A C 1
ATOM 1360 O O . THR A 1 172 ? 34.643 43.232 -24.017 1.00 30.03 172 THR A O 1
ATOM 1363 N N . PRO A 1 173 ? 32.877 44.456 -24.623 1.00 39.84 173 PRO A N 1
ATOM 1364 C CA . PRO A 1 173 ? 31.892 43.896 -23.696 1.00 39.84 173 PRO A CA 1
ATOM 1365 C C . PRO A 1 173 ? 31.050 42.747 -24.270 1.00 39.84 173 PRO A C 1
ATOM 1367 O O . PRO A 1 173 ? 30.446 42.885 -25.333 1.00 39.84 173 PRO A O 1
ATOM 1370 N N . GLU A 1 174 ? 30.899 41.656 -23.513 1.00 30.22 174 GLU A N 1
ATOM 1371 C CA . GLU A 1 174 ? 29.998 40.556 -23.883 1.00 30.22 174 GLU A CA 1
ATOM 1372 C C . GLU A 1 174 ? 28.580 40.683 -23.309 1.00 30.22 174 GLU A C 1
ATOM 1374 O O . GLU A 1 174 ? 28.334 41.149 -22.191 1.00 30.22 174 GLU A O 1
ATOM 1379 N N . GLN A 1 175 ? 27.616 40.258 -24.124 1.00 32.91 175 GLN A N 1
ATOM 1380 C CA . GLN A 1 175 ? 26.195 40.470 -23.901 1.00 32.91 175 GLN A CA 1
ATOM 1381 C C . GLN A 1 175 ? 25.584 39.414 -22.971 1.00 32.91 175 GLN A C 1
ATOM 1383 O O . GLN A 1 175 ? 25.344 38.266 -23.336 1.00 32.91 175 GLN A O 1
ATOM 1388 N N . ARG A 1 176 ? 25.246 39.879 -21.768 1.00 38.31 176 ARG A N 1
ATOM 1389 C CA . ARG A 1 176 ? 24.090 39.492 -20.939 1.00 38.31 176 ARG A CA 1
ATOM 1390 C C . ARG A 1 176 ? 23.182 38.384 -21.523 1.00 38.31 176 ARG A C 1
ATOM 1392 O O . ARG A 1 176 ? 22.187 38.683 -22.177 1.00 38.31 176 ARG A O 1
ATOM 1399 N N . THR A 1 177 ? 23.430 37.130 -21.142 1.00 31.50 177 THR A N 1
ATOM 1400 C CA . THR A 1 177 ? 22.416 36.058 -21.185 1.00 31.50 177 THR A CA 1
ATOM 1401 C C . THR A 1 177 ? 22.091 35.608 -19.759 1.00 31.50 177 THR A C 1
ATOM 1403 O O . THR A 1 177 ? 22.969 35.503 -18.904 1.00 31.50 177 THR A O 1
ATOM 1406 N N . THR A 1 178 ? 20.806 35.420 -19.464 1.00 39.44 178 THR A N 1
ATOM 1407 C CA . THR A 1 178 ? 20.266 35.275 -18.104 1.00 39.44 178 THR A CA 1
ATOM 1408 C C . THR A 1 178 ? 20.560 33.912 -17.472 1.00 39.44 178 THR A C 1
ATOM 1410 O O . THR A 1 178 ? 19.831 32.947 -17.700 1.00 39.44 178 THR A O 1
ATOM 1413 N N . GLY A 1 179 ? 21.579 33.846 -16.613 1.00 29.52 179 GLY A N 1
ATOM 1414 C CA . GLY A 1 179 ? 21.774 32.740 -15.673 1.00 29.52 179 GLY A CA 1
ATOM 1415 C C . GLY A 1 179 ? 20.946 32.927 -14.396 1.00 29.52 179 GLY A C 1
ATOM 1416 O O . GLY A 1 179 ? 21.032 33.969 -13.748 1.00 29.52 179 GLY A O 1
ATOM 1417 N N . PHE A 1 180 ? 20.159 31.919 -14.013 1.00 32.56 180 PHE A N 1
ATOM 1418 C CA . PHE A 1 180 ? 19.477 31.894 -12.714 1.00 32.56 180 PHE A CA 1
ATOM 1419 C C . PHE A 1 180 ? 20.489 31.671 -11.571 1.00 32.56 180 PHE A C 1
ATOM 1421 O O . PHE A 1 180 ? 21.375 30.823 -11.708 1.00 32.56 180 PHE A O 1
ATOM 1428 N N . PRO A 1 181 ? 20.364 32.368 -10.425 1.00 33.66 181 PRO A N 1
ATOM 1429 C CA . PRO A 1 181 ? 21.262 32.169 -9.293 1.00 33.66 181 PRO A CA 1
ATOM 1430 C C . PRO A 1 181 ? 20.990 30.832 -8.588 1.00 33.66 181 PRO A C 1
ATOM 1432 O O . PRO A 1 181 ? 19.865 30.542 -8.183 1.00 33.66 181 PRO A O 1
ATOM 1435 N N . ARG A 1 182 ? 22.046 30.037 -8.380 1.00 40.25 182 ARG A N 1
ATOM 1436 C CA . ARG A 1 182 ? 22.050 28.913 -7.430 1.00 40.25 182 ARG A CA 1
ATOM 1437 C C . ARG A 1 182 ? 22.151 29.463 -5.999 1.00 40.25 182 ARG A C 1
ATOM 1439 O O . ARG A 1 182 ? 23.159 30.104 -5.703 1.00 40.25 182 ARG A O 1
ATOM 1446 N N . PRO A 1 183 ? 21.205 29.177 -5.089 1.00 36.38 183 PRO A N 1
ATOM 1447 C CA . PRO A 1 183 ? 21.432 29.383 -3.667 1.00 36.38 183 PRO A CA 1
ATOM 1448 C C . PRO A 1 183 ? 22.271 28.224 -3.112 1.00 36.38 183 PRO A C 1
ATOM 1450 O O . PRO A 1 183 ? 21.805 27.088 -3.029 1.00 36.38 183 PRO A O 1
ATOM 1453 N N . SER A 1 184 ? 23.509 28.510 -2.709 1.00 43.66 184 SER A N 1
ATOM 1454 C CA . SER A 1 184 ? 24.245 27.636 -1.792 1.00 43.66 184 SER A CA 1
ATOM 1455 C C . SER A 1 184 ? 23.639 27.783 -0.396 1.00 43.66 184 SER A C 1
ATOM 1457 O O . SER A 1 184 ? 23.804 28.819 0.241 1.00 43.66 184 SER A O 1
ATOM 1459 N N . GLY A 1 185 ? 22.932 26.755 0.070 1.00 32.62 185 GLY A N 1
ATOM 1460 C CA . GLY A 1 185 ? 22.377 26.657 1.422 1.00 32.62 185 GLY A CA 1
ATOM 1461 C C . GLY A 1 185 ? 22.585 25.241 1.954 1.00 32.62 185 GLY A C 1
ATOM 1462 O O . GLY A 1 185 ? 22.437 24.281 1.200 1.00 32.62 185 GLY A O 1
ATOM 1463 N N . GLY A 1 186 ? 23.000 25.120 3.218 1.00 40.81 186 GLY A N 1
ATOM 1464 C CA . GLY A 1 186 ? 23.485 23.863 3.795 1.00 40.81 186 GLY A CA 1
ATOM 1465 C C . GLY A 1 186 ? 22.467 22.722 3.731 1.00 40.81 186 GLY A C 1
ATOM 1466 O O . GLY A 1 186 ? 21.341 22.853 4.204 1.00 40.81 186 GLY A O 1
ATOM 1467 N N . LEU A 1 187 ? 22.889 21.590 3.167 1.00 34.50 187 LEU A N 1
ATOM 1468 C CA . LEU A 1 187 ? 22.104 20.360 3.129 1.00 34.50 187 LEU A CA 1
ATOM 1469 C C . LEU A 1 187 ? 22.321 19.568 4.421 1.00 34.50 187 LEU A C 1
ATOM 1471 O O . LEU A 1 187 ? 23.404 19.023 4.632 1.00 34.50 187 LEU A O 1
ATOM 1475 N N . ASN A 1 188 ? 21.264 19.395 5.215 1.00 37.06 188 ASN A N 1
ATOM 1476 C CA . ASN A 1 188 ? 21.123 18.136 5.944 1.00 37.06 188 ASN A CA 1
ATOM 1477 C C . ASN A 1 188 ? 20.935 17.033 4.887 1.00 37.06 188 ASN A C 1
ATOM 1479 O O . ASN A 1 188 ? 20.100 17.208 3.991 1.00 37.06 188 ASN A O 1
ATOM 1483 N N . PRO A 1 189 ? 21.700 15.929 4.924 1.00 36.97 189 PRO A N 1
ATOM 1484 C CA . PRO A 1 189 ? 21.590 14.898 3.907 1.00 36.97 189 PRO A CA 1
ATOM 1485 C C . PRO A 1 189 ? 20.235 14.198 4.026 1.00 36.97 189 PRO A C 1
ATOM 1487 O O . PRO A 1 189 ? 19.978 13.468 4.981 1.00 36.97 189 PRO A O 1
ATOM 1490 N N . ILE A 1 190 ? 19.385 14.390 3.014 1.00 39.16 190 ILE A N 1
ATOM 1491 C CA . ILE A 1 190 ? 18.296 13.457 2.718 1.00 39.16 190 ILE A CA 1
ATOM 1492 C C . ILE A 1 190 ? 18.957 12.077 2.599 1.00 39.16 190 ILE A C 1
ATOM 1494 O O . ILE A 1 190 ? 19.855 11.949 1.758 1.00 39.16 190 ILE A O 1
ATOM 1498 N N . PRO A 1 191 ? 18.577 11.058 3.395 1.00 36.56 191 PRO A N 1
ATOM 1499 C CA . PRO A 1 191 ? 19.084 9.715 3.172 1.00 36.56 191 PRO A CA 1
ATOM 1500 C C . PRO A 1 191 ? 18.652 9.313 1.758 1.00 36.56 191 PRO A C 1
ATOM 1502 O O . PRO A 1 191 ? 17.448 9.281 1.480 1.00 36.56 191 PRO A O 1
ATOM 1505 N N . PRO A 1 192 ? 19.589 9.079 0.821 1.00 47.62 192 PRO A N 1
ATOM 1506 C CA . PRO A 1 192 ? 19.201 8.678 -0.516 1.00 47.62 192 PRO A CA 1
ATOM 1507 C C . PRO A 1 192 ? 18.417 7.373 -0.400 1.00 47.62 192 PRO A C 1
ATOM 1509 O O . PRO A 1 192 ? 18.836 6.465 0.318 1.00 47.62 192 PRO A O 1
ATOM 1512 N N . THR A 1 193 ? 17.294 7.269 -1.114 1.00 59.38 193 THR A N 1
ATOM 1513 C CA . THR A 1 193 ? 16.531 6.021 -1.250 1.00 59.38 193 THR A CA 1
ATOM 1514 C C . THR A 1 193 ? 17.355 5.049 -2.099 1.00 59.38 193 THR A C 1
ATOM 1516 O O . THR A 1 193 ? 17.130 4.857 -3.294 1.00 59.38 193 THR A O 1
ATOM 1519 N N . VAL A 1 194 ? 18.421 4.520 -1.506 1.00 67.12 194 VAL A N 1
ATOM 1520 C CA . VAL A 1 194 ? 19.293 3.525 -2.109 1.00 67.12 194 VAL A CA 1
ATOM 1521 C C . VAL A 1 194 ? 18.528 2.219 -2.038 1.00 67.12 194 VAL A C 1
ATOM 1523 O O . VAL A 1 194 ? 18.414 1.637 -0.964 1.00 67.12 194 VAL A O 1
ATOM 1526 N N . LEU A 1 195 ? 17.999 1.783 -3.186 1.00 77.12 195 LEU A N 1
ATOM 1527 C CA . LEU A 1 195 ? 17.470 0.430 -3.338 1.00 77.12 195 LEU A CA 1
ATOM 1528 C C . LEU A 1 195 ? 18.480 -0.565 -2.760 1.00 77.12 195 LEU A C 1
ATOM 1530 O O . LEU A 1 195 ? 19.684 -0.460 -3.045 1.00 77.12 195 LEU A O 1
ATOM 1534 N N . THR A 1 196 ? 17.989 -1.511 -1.962 1.00 81.81 196 THR A N 1
ATOM 1535 C CA . THR A 1 196 ? 18.833 -2.540 -1.351 1.00 81.81 196 THR A CA 1
ATOM 1536 C C . THR A 1 196 ? 19.515 -3.398 -2.424 1.00 81.81 196 THR A C 1
ATOM 1538 O O . THR A 1 196 ? 19.226 -3.295 -3.623 1.00 81.81 196 THR A O 1
ATOM 1541 N N . VAL A 1 197 ? 20.464 -4.249 -2.026 1.00 80.69 197 VAL A N 1
ATOM 1542 C CA . VAL A 1 197 ? 21.158 -5.135 -2.978 1.00 80.69 197 VAL A CA 1
ATOM 1543 C C . VAL A 1 197 ? 20.159 -6.079 -3.659 1.00 80.69 197 VAL A C 1
ATOM 1545 O O . VAL A 1 197 ? 20.252 -6.311 -4.865 1.00 80.69 197 VAL A O 1
ATOM 1548 N N . GLU A 1 198 ? 19.154 -6.528 -2.911 1.00 81.44 198 GLU A N 1
ATOM 1549 C CA . GLU A 1 198 ? 18.053 -7.379 -3.353 1.00 81.44 198 GLU A CA 1
ATOM 1550 C C . GLU A 1 198 ? 17.164 -6.630 -4.352 1.00 81.44 198 GLU A C 1
ATOM 1552 O O . GLU A 1 198 ? 16.990 -7.102 -5.471 1.00 81.44 198 GLU A O 1
ATOM 1557 N N . GLN A 1 199 ? 16.697 -5.419 -4.019 1.00 84.00 199 GLN A N 1
ATOM 1558 C CA . GLN A 1 199 ? 15.883 -4.597 -4.930 1.00 84.00 199 GLN A CA 1
ATOM 1559 C C . GLN A 1 199 ? 16.628 -4.248 -6.228 1.00 84.00 199 GLN A C 1
ATOM 1561 O O . GLN A 1 199 ? 16.050 -4.258 -7.314 1.00 84.00 199 GLN A O 1
ATOM 1566 N N . ARG A 1 200 ? 17.940 -3.990 -6.151 1.00 85.38 200 ARG A N 1
ATOM 1567 C CA . ARG A 1 200 ? 18.799 -3.805 -7.335 1.00 85.38 200 ARG A CA 1
ATOM 1568 C C . ARG A 1 200 ? 18.933 -5.081 -8.164 1.00 85.38 200 ARG A C 1
ATOM 1570 O O . ARG A 1 200 ? 19.079 -4.985 -9.381 1.00 85.38 200 ARG A O 1
ATOM 1577 N N . SER A 1 201 ? 18.899 -6.254 -7.535 1.00 84.25 201 SER A N 1
ATOM 1578 C CA . SER A 1 201 ? 18.858 -7.544 -8.229 1.00 84.25 201 SER A CA 1
ATOM 1579 C C . SER A 1 201 ? 17.517 -7.736 -8.945 1.00 84.25 201 SER A C 1
ATOM 1581 O O . SER A 1 201 ? 17.504 -7.991 -10.148 1.00 84.25 201 SER A O 1
ATOM 1583 N N . THR A 1 202 ? 16.398 -7.491 -8.252 1.00 86.06 202 THR A N 1
ATOM 1584 C CA . THR A 1 202 ? 15.040 -7.505 -8.823 1.00 86.06 202 THR A CA 1
ATOM 1585 C C . THR A 1 202 ? 14.926 -6.567 -10.023 1.00 86.06 202 THR A C 1
ATOM 1587 O O . THR A 1 202 ? 14.462 -6.991 -11.075 1.00 86.06 202 THR A O 1
ATOM 1590 N N . LEU A 1 203 ? 15.445 -5.339 -9.924 1.00 87.50 203 LEU A N 1
ATOM 1591 C CA . LEU A 1 203 ? 15.445 -4.372 -11.024 1.00 87.50 203 LEU A CA 1
ATOM 1592 C C . LEU A 1 203 ? 16.241 -4.861 -12.249 1.00 87.50 203 LEU A C 1
ATOM 1594 O O . LEU A 1 203 ? 15.792 -4.691 -13.379 1.00 87.50 203 LEU A O 1
ATOM 1598 N N . ARG A 1 204 ? 17.400 -5.511 -12.057 1.00 86.69 204 ARG A N 1
ATOM 1599 C CA . ARG A 1 204 ? 18.148 -6.129 -13.172 1.00 86.69 204 ARG A CA 1
ATOM 1600 C C . ARG A 1 204 ? 17.378 -7.289 -13.801 1.00 86.69 204 ARG A C 1
ATOM 1602 O O . ARG A 1 204 ? 17.338 -7.390 -15.023 1.00 86.69 204 ARG A O 1
ATOM 1609 N N . ALA A 1 205 ? 16.751 -8.137 -12.987 1.00 86.31 205 ALA A N 1
ATOM 1610 C CA . ALA A 1 205 ? 15.910 -9.223 -13.482 1.00 86.31 205 ALA A CA 1
ATOM 1611 C C . ALA A 1 205 ? 14.709 -8.682 -14.281 1.00 86.31 205 ALA A C 1
ATOM 1613 O O . ALA A 1 205 ? 14.432 -9.181 -15.366 1.00 86.31 205 ALA A O 1
ATOM 1614 N N . ALA A 1 206 ? 14.061 -7.615 -13.806 1.00 85.88 206 ALA A N 1
ATOM 1615 C CA . ALA A 1 206 ? 12.956 -6.947 -14.492 1.00 85.88 206 ALA A CA 1
ATOM 1616 C C . ALA A 1 206 ? 13.375 -6.350 -15.851 1.00 85.88 206 ALA A C 1
ATOM 1618 O O . ALA A 1 206 ? 12.647 -6.500 -16.831 1.00 85.88 206 ALA A O 1
ATOM 1619 N N . ILE A 1 207 ? 14.566 -5.738 -15.940 1.00 86.25 207 ILE A N 1
ATOM 1620 C CA . ILE A 1 207 ? 15.140 -5.258 -17.212 1.00 86.25 207 ILE A CA 1
ATOM 1621 C C . ILE A 1 207 ? 15.389 -6.425 -18.181 1.00 86.25 207 ILE A C 1
ATOM 1623 O O . ILE A 1 207 ? 15.029 -6.326 -19.349 1.00 86.25 207 ILE A O 1
ATOM 1627 N N . ASN A 1 208 ? 15.953 -7.540 -17.706 1.00 83.19 208 ASN A N 1
ATOM 1628 C CA . ASN A 1 208 ? 16.257 -8.703 -18.550 1.00 83.19 208 ASN A CA 1
ATOM 1629 C C . ASN A 1 208 ? 15.006 -9.491 -18.986 1.00 83.19 208 ASN A C 1
ATOM 1631 O O . ASN A 1 208 ? 15.030 -10.154 -20.019 1.00 83.19 208 ASN A O 1
ATOM 1635 N N . MET A 1 209 ? 13.923 -9.432 -18.206 1.00 79.94 209 MET A N 1
ATOM 1636 C CA . MET A 1 209 ? 12.642 -10.085 -18.510 1.00 79.94 209 MET A CA 1
ATOM 1637 C C . MET A 1 209 ? 11.775 -9.302 -19.508 1.00 79.94 209 MET A C 1
ATOM 1639 O O . MET A 1 209 ? 10.824 -9.866 -20.046 1.00 79.94 209 MET A O 1
ATOM 1643 N N . LEU A 1 210 ? 12.067 -8.018 -19.754 1.00 79.69 210 LEU A N 1
ATOM 1644 C CA . LEU A 1 210 ? 11.321 -7.179 -20.696 1.00 79.69 210 LEU A CA 1
ATOM 1645 C C . LEU A 1 210 ? 11.582 -7.609 -22.153 1.00 79.69 210 LEU A C 1
ATOM 1647 O O . LEU A 1 210 ? 12.710 -7.471 -22.632 1.00 79.69 210 LEU A O 1
ATOM 1651 N N . PRO A 1 211 ? 10.562 -8.063 -22.912 1.00 75.69 211 PRO A N 1
ATOM 1652 C CA . PRO A 1 211 ? 10.751 -8.431 -24.311 1.00 75.69 211 PRO A CA 1
ATOM 1653 C C . PRO A 1 211 ? 11.024 -7.187 -25.164 1.00 75.69 211 PRO A C 1
ATOM 1655 O O . PRO A 1 211 ? 10.125 -6.382 -25.414 1.00 75.69 211 PRO A O 1
ATOM 1658 N N . HIS A 1 212 ? 12.259 -7.032 -25.640 1.00 77.25 212 HIS A N 1
ATOM 1659 C CA . HIS A 1 212 ? 12.613 -5.952 -26.556 1.00 77.25 212 HIS A CA 1
ATOM 1660 C C . HIS A 1 212 ? 12.266 -6.348 -27.996 1.00 77.25 212 HIS A C 1
ATOM 1662 O O . HIS A 1 212 ? 13.037 -7.024 -28.678 1.00 77.25 212 HIS A O 1
ATOM 1668 N N . HIS A 1 213 ? 11.091 -5.936 -28.471 1.00 77.19 213 HIS A N 1
ATOM 1669 C CA . HIS A 1 213 ? 10.638 -6.262 -29.828 1.00 77.19 213 HIS A CA 1
ATOM 1670 C C . HIS A 1 213 ? 11.559 -5.673 -30.913 1.00 77.19 213 HIS A C 1
ATOM 1672 O O . HIS A 1 213 ? 12.120 -4.583 -30.730 1.00 77.19 213 HIS A O 1
ATOM 1678 N N . PRO A 1 214 ? 11.684 -6.344 -32.075 1.00 77.50 214 PRO A N 1
ATOM 1679 C CA . PRO A 1 214 ? 12.378 -5.789 -33.232 1.00 77.50 214 PRO A CA 1
ATOM 1680 C C . PRO A 1 214 ? 11.632 -4.566 -33.784 1.00 77.50 214 PRO A C 1
ATOM 1682 O O . PRO A 1 214 ? 10.411 -4.461 -33.671 1.00 77.50 214 PRO A O 1
ATOM 1685 N N . ASN A 1 215 ? 12.363 -3.646 -34.421 1.00 81.75 215 ASN A N 1
ATOM 1686 C C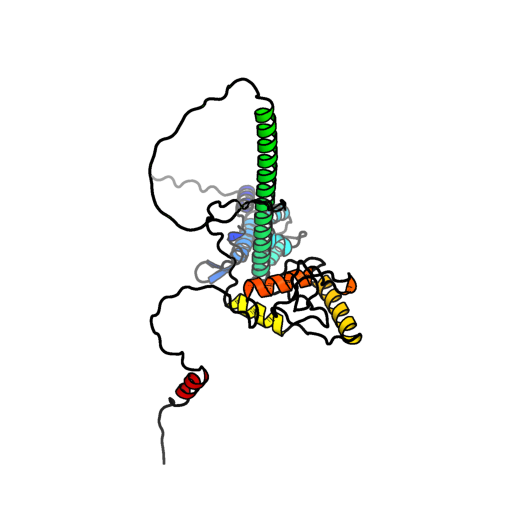A . ASN A 1 215 ? 11.788 -2.450 -35.043 1.00 81.75 215 ASN A CA 1
ATOM 1687 C C . ASN A 1 215 ? 11.098 -2.783 -36.380 1.00 81.75 215 ASN A C 1
ATOM 1689 O O . ASN A 1 215 ? 11.614 -2.488 -37.455 1.00 81.75 215 ASN A O 1
ATOM 1693 N N . THR A 1 216 ? 9.956 -3.459 -36.294 1.00 81.31 216 THR A N 1
ATOM 1694 C CA . THR A 1 216 ? 9.105 -3.877 -37.416 1.00 81.31 216 THR A CA 1
ATOM 1695 C C . THR A 1 216 ? 7.644 -3.583 -37.086 1.00 81.31 216 THR A C 1
ATOM 1697 O O . THR A 1 216 ? 7.293 -3.435 -35.914 1.00 81.31 216 THR A O 1
ATOM 1700 N N . ASP A 1 217 ? 6.761 -3.557 -38.085 1.00 75.62 217 ASP A N 1
ATOM 1701 C CA . ASP A 1 217 ? 5.326 -3.321 -37.854 1.00 75.62 217 ASP A CA 1
ATOM 1702 C C . ASP A 1 217 ? 4.701 -4.368 -36.918 1.00 75.62 217 ASP A C 1
ATOM 1704 O O . ASP A 1 217 ? 3.896 -4.030 -36.049 1.00 75.62 217 ASP A O 1
ATOM 1708 N N . ALA A 1 218 ? 5.144 -5.626 -37.021 1.00 74.81 218 ALA A N 1
ATOM 1709 C CA . ALA A 1 218 ? 4.763 -6.696 -36.103 1.00 74.81 218 ALA A CA 1
ATOM 1710 C C . ALA A 1 218 ? 5.248 -6.431 -34.663 1.00 74.81 218 ALA A C 1
ATOM 1712 O O . ALA A 1 218 ? 4.483 -6.607 -33.715 1.00 74.81 218 ALA A O 1
ATOM 1713 N N . GLY A 1 219 ? 6.485 -5.949 -34.489 1.00 74.50 219 GLY A N 1
ATOM 1714 C CA . GLY A 1 219 ? 7.018 -5.558 -33.180 1.00 74.50 219 GLY A CA 1
ATOM 1715 C C . GLY A 1 219 ? 6.308 -4.339 -32.581 1.00 74.50 219 GLY A C 1
ATOM 1716 O O . GLY A 1 219 ? 6.044 -4.304 -31.382 1.00 74.50 219 GLY A O 1
ATOM 1717 N N . LEU A 1 220 ? 5.917 -3.365 -33.411 1.00 79.62 220 LEU A N 1
ATOM 1718 C CA . LEU A 1 220 ? 5.108 -2.211 -33.002 1.00 79.62 220 LEU A CA 1
ATOM 1719 C C . LEU A 1 220 ? 3.679 -2.612 -32.614 1.00 79.62 220 LEU A C 1
ATOM 1721 O O . LEU A 1 220 ? 3.129 -2.046 -31.669 1.00 79.62 220 LEU A O 1
ATOM 1725 N N . ALA A 1 221 ? 3.077 -3.589 -33.296 1.00 79.44 221 ALA A N 1
ATOM 1726 C CA . ALA A 1 221 ? 1.787 -4.155 -32.905 1.00 79.44 221 ALA A CA 1
ATOM 1727 C C . ALA A 1 221 ? 1.880 -4.898 -31.560 1.00 79.44 221 ALA A C 1
ATOM 1729 O O . ALA A 1 221 ? 1.098 -4.610 -30.656 1.00 79.44 221 ALA A O 1
ATOM 1730 N N . ALA A 1 222 ? 2.883 -5.766 -31.384 1.00 79.50 222 ALA A N 1
ATOM 1731 C CA . ALA A 1 222 ? 3.111 -6.491 -30.133 1.00 79.50 222 ALA A CA 1
ATOM 1732 C C . ALA A 1 222 ? 3.394 -5.550 -28.944 1.00 79.50 222 ALA A C 1
ATOM 1734 O O . ALA A 1 222 ? 2.853 -5.746 -27.855 1.00 79.50 222 ALA A O 1
ATOM 1735 N N . TYR A 1 223 ? 4.175 -4.486 -29.160 1.00 85.81 223 TYR A N 1
ATOM 1736 C CA . TYR A 1 223 ? 4.404 -3.427 -28.175 1.00 85.81 223 TYR A CA 1
ATOM 1737 C C . TYR A 1 223 ? 3.110 -2.705 -27.773 1.00 85.81 223 TYR A C 1
ATOM 1739 O O . TYR A 1 223 ? 2.858 -2.530 -26.582 1.00 85.81 223 TYR A O 1
ATOM 1747 N N . ARG A 1 224 ? 2.250 -2.333 -28.734 1.00 85.81 224 ARG A N 1
ATOM 1748 C CA . ARG A 1 224 ? 0.943 -1.716 -28.434 1.00 85.81 224 ARG A CA 1
ATOM 1749 C C . ARG A 1 224 ? 0.068 -2.644 -27.587 1.00 85.81 224 ARG A C 1
ATOM 1751 O O . ARG A 1 224 ? -0.484 -2.192 -26.592 1.00 85.81 224 ARG A O 1
ATOM 1758 N N . THR A 1 225 ? 0.010 -3.937 -27.912 1.00 86.38 225 THR A N 1
ATOM 1759 C CA . THR A 1 225 ? -0.715 -4.936 -27.105 1.00 86.38 225 THR A CA 1
ATOM 1760 C C . THR A 1 225 ? -0.157 -5.049 -25.681 1.00 86.38 225 THR A C 1
ATOM 1762 O O . THR A 1 225 ? -0.925 -5.160 -24.726 1.00 86.38 225 THR A O 1
ATOM 1765 N N . GLN A 1 226 ? 1.168 -4.984 -25.509 1.00 85.56 226 GLN A N 1
ATOM 1766 C CA . GLN A 1 226 ? 1.791 -4.965 -24.182 1.00 85.56 226 GLN A CA 1
ATOM 1767 C C . GLN A 1 226 ? 1.486 -3.684 -23.400 1.00 85.56 226 GLN A C 1
ATOM 1769 O O . GLN A 1 226 ? 1.246 -3.779 -22.200 1.00 85.56 226 GLN A O 1
ATOM 1774 N N . LEU A 1 227 ? 1.458 -2.513 -24.049 1.00 86.75 227 LEU A N 1
ATOM 1775 C CA . LEU A 1 227 ? 1.040 -1.264 -23.405 1.00 86.75 227 LEU A CA 1
ATOM 1776 C C . LEU A 1 227 ? -0.413 -1.332 -22.931 1.00 86.75 227 LEU A C 1
ATOM 1778 O O . LEU A 1 227 ? -0.668 -1.005 -21.778 1.00 86.75 227 LEU A O 1
ATOM 1782 N N . THR A 1 228 ? -1.346 -1.813 -23.761 1.00 86.50 228 THR A N 1
ATOM 1783 C CA . THR A 1 228 ? -2.752 -1.978 -23.353 1.00 86.50 228 THR A CA 1
ATOM 1784 C C . THR A 1 228 ? -2.865 -2.883 -22.128 1.00 86.50 228 THR A C 1
ATOM 1786 O O . THR A 1 228 ? -3.443 -2.479 -21.126 1.00 86.50 228 THR A O 1
ATOM 1789 N N . ARG A 1 229 ? -2.216 -4.056 -22.144 1.00 85.88 229 ARG A N 1
ATOM 1790 C CA . ARG A 1 229 ? -2.209 -4.970 -20.990 1.00 85.88 229 ARG A CA 1
ATOM 1791 C C . ARG A 1 229 ? -1.559 -4.350 -19.745 1.00 85.88 229 ARG A C 1
ATOM 1793 O O . ARG A 1 229 ? -1.998 -4.611 -18.627 1.00 85.88 229 ARG A O 1
ATOM 1800 N N . PHE A 1 230 ? -0.509 -3.549 -19.918 1.00 88.44 230 PHE A N 1
ATOM 1801 C CA . PHE A 1 230 ? 0.141 -2.828 -18.823 1.00 88.44 230 PHE A CA 1
ATOM 1802 C C . PHE A 1 230 ? -0.805 -1.786 -18.206 1.00 88.44 230 PHE A C 1
ATOM 1804 O O . PHE A 1 230 ? -0.948 -1.748 -16.986 1.00 88.44 230 PHE A O 1
ATOM 1811 N N . GLU A 1 231 ? -1.497 -0.996 -19.030 1.00 88.31 231 GLU A N 1
ATOM 1812 C CA . GLU A 1 231 ? -2.478 0.001 -18.583 1.00 88.31 231 GLU A CA 1
ATOM 1813 C C . GLU A 1 231 ? -3.722 -0.641 -17.943 1.00 88.31 231 GLU A C 1
ATOM 1815 O O . GLU A 1 231 ? -4.234 -0.115 -16.959 1.00 88.31 231 GLU A O 1
ATOM 1820 N N . GLU A 1 232 ? -4.165 -1.809 -18.418 1.00 86.44 232 GLU A N 1
ATOM 1821 C CA . GLU A 1 232 ? -5.217 -2.614 -17.772 1.00 86.44 232 GLU A CA 1
ATOM 1822 C C . GLU A 1 232 ? -4.788 -3.141 -16.391 1.00 86.44 232 GLU A C 1
ATOM 1824 O O . GLU A 1 232 ? -5.596 -3.183 -15.466 1.00 86.44 232 GLU A O 1
ATOM 1829 N N . THR A 1 233 ? -3.519 -3.537 -16.239 1.00 87.50 233 THR A N 1
ATOM 1830 C CA . THR A 1 233 ? -3.003 -4.162 -15.005 1.00 87.50 233 THR A CA 1
ATOM 1831 C C . THR A 1 233 ? -2.603 -3.131 -13.942 1.00 87.50 233 THR A C 1
ATOM 1833 O O . THR A 1 233 ? -2.758 -3.382 -12.748 1.00 87.50 233 THR A O 1
ATOM 1836 N N . HIS A 1 234 ? -2.076 -1.976 -14.358 1.00 86.44 234 HIS A N 1
ATOM 1837 C CA . HIS A 1 234 ? -1.459 -0.980 -13.471 1.00 86.44 234 HIS A CA 1
ATOM 1838 C C . HIS A 1 234 ? -2.098 0.420 -13.558 1.00 86.44 234 HIS A C 1
ATOM 1840 O O . HIS A 1 234 ? -1.729 1.320 -12.800 1.00 86.44 234 HIS A O 1
ATOM 1846 N N . GLY A 1 235 ? -3.061 0.627 -14.457 1.00 85.50 235 GLY A N 1
ATOM 1847 C CA . GLY A 1 235 ? -3.642 1.935 -14.752 1.00 85.50 235 GLY A CA 1
ATOM 1848 C C . GLY A 1 235 ? -2.771 2.797 -15.682 1.00 85.50 235 GLY A C 1
ATOM 1849 O O . GLY A 1 235 ? -1.658 2.420 -16.051 1.00 85.50 235 GLY A O 1
ATOM 1850 N N . PRO A 1 236 ? -3.245 3.998 -16.063 1.00 77.62 236 PRO A N 1
ATOM 1851 C CA . PRO A 1 236 ? -2.567 4.848 -17.049 1.00 77.62 236 PRO A CA 1
ATOM 1852 C C . PRO A 1 236 ? -1.300 5.543 -16.515 1.00 77.62 236 PRO A C 1
ATOM 1854 O O . PRO A 1 236 ? -0.450 5.975 -17.297 1.00 77.62 236 PRO A O 1
ATOM 1857 N N . ARG A 1 237 ? -1.175 5.703 -15.190 1.00 81.38 237 ARG A N 1
ATOM 1858 C CA . ARG A 1 237 ? -0.045 6.371 -14.515 1.00 81.38 237 ARG A CA 1
ATOM 1859 C C . ARG A 1 237 ? 0.287 5.689 -13.177 1.00 81.38 237 ARG A C 1
ATOM 1861 O O . ARG A 1 237 ? 0.022 6.278 -12.127 1.00 81.38 237 ARG A O 1
ATOM 1868 N N . PRO A 1 238 ? 0.818 4.457 -13.191 1.00 85.50 238 PRO A N 1
ATOM 1869 C CA . PRO A 1 238 ? 1.252 3.794 -11.970 1.00 85.50 238 PRO A CA 1
ATOM 1870 C C . PRO A 1 238 ? 2.457 4.500 -11.347 1.00 85.50 238 PRO A C 1
ATOM 1872 O O . PRO A 1 238 ? 3.232 5.177 -12.028 1.00 85.50 238 PRO A O 1
ATOM 1875 N N . PHE A 1 239 ? 2.655 4.276 -10.049 1.00 85.75 239 PHE A N 1
ATOM 1876 C CA . PHE A 1 239 ? 3.960 4.483 -9.437 1.00 85.75 239 PHE A CA 1
ATOM 1877 C C . PHE A 1 239 ? 4.911 3.394 -9.955 1.00 85.75 239 PHE A C 1
ATOM 1879 O O . PHE A 1 239 ? 4.596 2.211 -9.866 1.00 85.75 239 PHE A O 1
ATOM 1886 N N . ILE A 1 240 ? 6.038 3.787 -10.548 1.00 88.00 240 ILE A N 1
ATOM 1887 C CA . ILE A 1 240 ? 6.980 2.865 -11.196 1.00 88.00 240 ILE A CA 1
ATOM 1888 C C . ILE A 1 240 ? 8.126 2.553 -10.226 1.00 88.00 240 ILE A C 1
ATOM 1890 O O . ILE A 1 240 ? 8.897 3.448 -9.871 1.00 88.00 240 ILE A O 1
ATOM 1894 N N . ASP A 1 241 ? 8.228 1.285 -9.826 1.00 87.50 241 ASP A N 1
ATOM 1895 C CA . ASP A 1 241 ? 9.240 0.724 -8.921 1.00 87.50 241 ASP A CA 1
ATOM 1896 C C . ASP A 1 241 ? 9.977 -0.468 -9.573 1.00 87.50 241 ASP A C 1
ATOM 1898 O O . ASP A 1 241 ? 9.752 -0.793 -10.739 1.00 87.50 241 ASP A O 1
ATOM 1902 N N . GLU A 1 242 ? 10.856 -1.159 -8.836 1.00 86.69 242 GLU A N 1
ATOM 1903 C CA . GLU A 1 242 ? 11.586 -2.326 -9.352 1.00 86.69 242 GLU A CA 1
ATOM 1904 C C . GLU A 1 242 ? 10.722 -3.542 -9.737 1.00 86.69 242 GLU A C 1
ATOM 1906 O O . GLU A 1 242 ? 11.246 -4.478 -10.346 1.00 86.69 242 GLU A O 1
ATOM 1911 N N . ARG A 1 243 ? 9.427 -3.553 -9.392 1.00 85.75 243 ARG A N 1
ATOM 1912 C CA . ARG A 1 243 ? 8.487 -4.653 -9.654 1.00 85.75 243 ARG A CA 1
ATOM 1913 C C . ARG A 1 243 ? 7.559 -4.388 -10.839 1.00 85.75 243 ARG A C 1
ATOM 1915 O O . ARG A 1 243 ? 6.902 -5.326 -11.286 1.00 85.75 243 ARG A O 1
ATOM 1922 N N . ILE A 1 244 ? 7.502 -3.154 -11.346 1.00 88.19 244 ILE A N 1
ATOM 1923 C CA . ILE A 1 244 ? 6.588 -2.727 -12.418 1.00 88.19 244 ILE A CA 1
ATOM 1924 C C . ILE A 1 244 ? 7.403 -2.371 -13.681 1.00 88.19 244 ILE A C 1
ATOM 1926 O O . ILE A 1 244 ? 7.621 -1.194 -13.984 1.00 88.19 244 ILE A O 1
ATOM 1930 N N . PRO A 1 245 ? 7.892 -3.378 -14.437 1.00 88.12 245 PRO A N 1
ATOM 1931 C CA . PRO A 1 245 ? 8.629 -3.151 -15.674 1.00 88.12 245 PRO A CA 1
ATOM 1932 C C . PRO A 1 245 ? 7.719 -2.578 -16.765 1.00 88.12 245 PRO A C 1
ATOM 1934 O O . PRO A 1 245 ? 6.722 -3.190 -17.151 1.00 88.12 245 PRO A O 1
ATOM 1937 N N . VAL A 1 246 ? 8.088 -1.417 -17.307 1.00 91.31 246 VAL A N 1
ATOM 1938 C CA . VAL A 1 246 ? 7.326 -0.765 -18.381 1.00 91.31 246 VAL A CA 1
ATOM 1939 C C . VAL A 1 246 ? 7.770 -1.302 -19.751 1.00 91.31 246 VAL A C 1
ATOM 1941 O O . VAL A 1 246 ? 8.978 -1.324 -20.011 1.00 91.31 246 VAL A O 1
ATOM 1944 N N . PRO A 1 247 ? 6.839 -1.695 -20.648 1.00 90.31 247 PRO A N 1
ATOM 1945 C CA . PRO A 1 247 ? 7.160 -2.082 -22.021 1.00 90.31 247 PRO A CA 1
ATOM 1946 C C . PRO A 1 247 ? 8.000 -1.021 -22.744 1.00 90.31 247 PRO A C 1
ATOM 1948 O O . PRO A 1 247 ? 7.733 0.175 -22.634 1.00 90.31 247 PRO A O 1
ATOM 1951 N N . LEU A 1 248 ? 9.003 -1.464 -23.505 1.00 89.75 248 LEU A N 1
ATOM 1952 C CA . LEU A 1 248 ? 9.947 -0.587 -24.203 1.00 89.75 248 LEU A CA 1
ATOM 1953 C C . LEU A 1 248 ? 9.557 -0.415 -25.672 1.00 89.75 248 LEU A C 1
ATOM 1955 O O . LEU A 1 248 ? 9.283 -1.402 -26.362 1.00 89.75 248 LEU A O 1
ATOM 1959 N N . ARG A 1 249 ? 9.573 0.825 -26.173 1.00 88.25 249 ARG A N 1
ATOM 1960 C CA . ARG A 1 249 ? 9.253 1.116 -27.574 1.00 88.25 249 ARG A CA 1
ATOM 1961 C C . ARG A 1 249 ? 10.262 0.434 -28.520 1.00 88.25 249 ARG A C 1
ATOM 1963 O O . ARG A 1 249 ? 11.470 0.637 -28.363 1.00 88.25 249 ARG A O 1
ATOM 1970 N N . PRO A 1 250 ? 9.808 -0.301 -29.554 1.00 88.38 250 PRO A N 1
ATOM 1971 C CA . PRO A 1 250 ? 10.689 -0.912 -30.546 1.00 88.38 250 PRO A CA 1
ATOM 1972 C C . PRO A 1 250 ? 11.581 0.121 -31.243 1.00 88.38 250 PRO A C 1
ATOM 1974 O O . PRO A 1 250 ? 11.190 1.276 -31.443 1.00 88.38 250 PRO A O 1
ATOM 1977 N N . GLY A 1 251 ? 12.791 -0.303 -31.610 1.00 82.44 251 GLY A N 1
ATOM 1978 C CA . GLY A 1 251 ? 13.777 0.549 -32.287 1.00 82.44 251 GLY A CA 1
ATOM 1979 C C . GLY A 1 251 ? 14.434 1.624 -31.420 1.00 82.44 251 GLY A C 1
ATOM 1980 O O . GLY A 1 251 ? 15.180 2.438 -31.955 1.00 82.44 251 GLY A O 1
ATOM 1981 N N . THR A 1 252 ? 14.180 1.635 -30.111 1.00 86.25 252 THR A N 1
ATOM 1982 C CA . THR A 1 252 ? 14.948 2.441 -29.153 1.00 86.25 252 THR A CA 1
ATOM 1983 C C . THR A 1 252 ? 16.240 1.729 -28.742 1.00 86.25 252 THR A C 1
ATOM 1985 O O . THR A 1 252 ? 16.426 0.539 -28.998 1.00 86.25 252 THR A O 1
ATOM 1988 N N . ALA A 1 253 ? 17.156 2.467 -28.118 1.00 85.44 253 ALA A N 1
ATOM 1989 C CA . ALA A 1 253 ? 18.363 1.911 -27.527 1.00 85.44 253 ALA A CA 1
ATOM 1990 C C . ALA A 1 253 ? 18.054 1.174 -26.203 1.00 85.44 253 ALA A C 1
ATOM 1992 O O . ALA A 1 253 ? 17.080 1.522 -25.517 1.00 85.44 253 ALA A O 1
ATOM 1993 N N . PRO A 1 254 ? 18.900 0.204 -25.797 1.00 85.12 254 PRO A N 1
ATOM 1994 C CA . PRO A 1 254 ? 18.759 -0.501 -24.526 1.00 85.12 254 PRO A CA 1
ATOM 1995 C C . PRO A 1 254 ? 18.665 0.449 -23.329 1.00 85.12 254 PRO A C 1
ATOM 1997 O O . PRO A 1 254 ? 19.242 1.541 -23.328 1.00 85.12 254 PRO A O 1
ATOM 2000 N N . VAL A 1 255 ? 17.939 0.025 -22.298 1.00 87.50 255 VAL A N 1
ATOM 2001 C CA . VAL A 1 255 ? 17.794 0.786 -21.052 1.00 87.50 255 VAL A CA 1
ATOM 2002 C C . VAL A 1 255 ? 19.163 0.940 -20.386 1.00 87.50 255 VAL A C 1
ATOM 2004 O O . VAL A 1 255 ? 19.894 -0.040 -20.283 1.00 87.50 255 VAL A O 1
ATOM 2007 N N . ARG A 1 256 ? 19.497 2.150 -19.913 1.00 89.19 256 ARG A N 1
ATOM 2008 C CA . ARG A 1 256 ? 20.811 2.515 -19.327 1.00 89.19 256 ARG A CA 1
ATOM 2009 C C . ARG A 1 256 ? 21.973 2.588 -20.328 1.00 89.19 256 ARG A C 1
ATOM 2011 O O . ARG A 1 256 ? 23.118 2.683 -19.892 1.00 89.19 256 ARG A O 1
ATOM 2018 N N . SER A 1 257 ? 21.724 2.631 -21.637 1.00 84.50 257 SER A N 1
ATOM 2019 C CA . SER A 1 257 ? 22.779 2.827 -22.655 1.00 84.50 257 SER A CA 1
ATOM 2020 C C . SER A 1 257 ? 23.292 4.275 -22.761 1.00 84.50 257 SER A C 1
ATOM 2022 O O . SER A 1 257 ? 24.182 4.568 -23.558 1.00 84.50 257 SER A O 1
ATOM 2024 N N . GLY A 1 258 ? 22.740 5.198 -21.962 1.00 83.69 258 GLY A N 1
ATOM 2025 C CA . GLY A 1 258 ? 22.985 6.638 -22.100 1.00 83.69 258 GLY A CA 1
ATOM 2026 C C . GLY A 1 258 ? 22.026 7.283 -23.102 1.00 83.69 258 GLY A C 1
ATOM 2027 O O . GLY A 1 258 ? 22.355 8.285 -23.739 1.00 83.69 258 GLY A O 1
ATOM 2028 N N . GLU A 1 259 ? 20.849 6.683 -23.267 1.00 87.94 259 GLU A N 1
ATOM 2029 C CA . GLU A 1 259 ? 19.802 7.123 -24.168 1.00 87.94 259 GLU A CA 1
ATOM 2030 C C . GLU A 1 259 ? 19.177 8.463 -23.751 1.00 87.94 259 GLU A C 1
ATOM 2032 O O . GLU A 1 259 ? 19.096 8.825 -22.573 1.00 87.94 259 GLU A O 1
ATOM 2037 N N . CYS A 1 260 ? 18.655 9.204 -24.726 1.00 87.06 260 CYS A N 1
ATOM 2038 C CA . CYS A 1 260 ? 17.809 10.349 -24.443 1.00 87.06 260 CYS A CA 1
ATOM 2039 C C . CYS A 1 260 ? 16.429 9.880 -23.969 1.00 87.06 260 CYS A C 1
ATOM 2041 O O . CYS A 1 260 ? 15.649 9.344 -24.756 1.00 87.06 260 CYS A O 1
ATOM 2043 N N . TYR A 1 261 ? 16.062 10.173 -22.719 1.00 89.31 261 TYR A N 1
ATOM 2044 C CA . TYR A 1 261 ? 14.761 9.771 -22.165 1.00 89.31 261 TYR A CA 1
ATOM 2045 C C . TYR A 1 261 ? 13.533 10.349 -22.889 1.00 89.31 261 TYR A C 1
ATOM 2047 O O . TYR A 1 261 ? 12.433 9.893 -22.617 1.00 89.31 261 TYR A O 1
ATOM 2055 N N . ARG A 1 262 ? 13.678 11.315 -23.813 1.00 85.38 262 ARG A N 1
ATOM 2056 C CA . ARG A 1 262 ? 12.552 11.810 -24.631 1.00 85.38 262 ARG A CA 1
ATOM 2057 C C . ARG A 1 262 ? 12.224 10.917 -25.83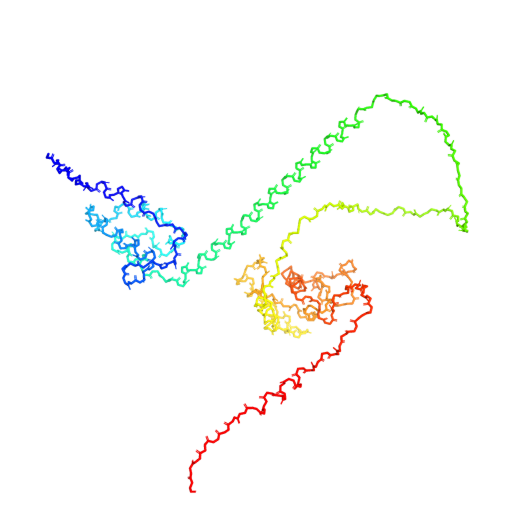3 1.00 85.38 262 ARG A C 1
ATOM 2059 O O . ARG A 1 262 ? 11.061 10.864 -26.214 1.00 85.38 262 ARG A O 1
ATOM 2066 N N . CYS A 1 263 ? 13.211 10.257 -26.444 1.00 87.44 263 CYS A N 1
ATOM 2067 C CA . CYS A 1 263 ? 13.039 9.506 -27.703 1.00 87.44 263 CYS A CA 1
ATOM 2068 C C . CYS A 1 263 ? 13.693 8.112 -27.718 1.00 87.44 263 CYS A C 1
ATOM 2070 O O . CYS A 1 263 ? 13.591 7.392 -28.705 1.00 87.44 263 CYS A O 1
ATOM 2072 N N . GLY A 1 264 ? 14.396 7.732 -26.649 1.00 86.62 264 GLY A N 1
ATOM 2073 C CA . GLY A 1 264 ? 15.049 6.432 -26.501 1.00 86.62 264 GLY A CA 1
ATOM 2074 C C . GLY A 1 264 ? 16.315 6.248 -27.342 1.00 86.62 264 GLY A C 1
ATOM 2075 O O . GLY A 1 264 ? 16.858 5.152 -27.352 1.00 86.62 264 GLY A O 1
ATOM 2076 N N . MET A 1 265 ? 16.806 7.281 -28.033 1.00 87.56 265 MET A N 1
ATOM 2077 C CA . MET A 1 265 ? 17.995 7.200 -28.894 1.00 87.56 265 MET A CA 1
ATOM 2078 C C . MET A 1 265 ? 19.241 7.778 -28.213 1.00 87.56 265 MET A C 1
ATOM 2080 O O . MET A 1 265 ? 19.157 8.770 -27.489 1.00 87.56 265 MET A O 1
ATOM 2084 N N . ILE A 1 266 ? 20.407 7.191 -28.484 1.00 85.75 266 ILE A N 1
ATOM 2085 C CA . ILE A 1 266 ? 21.721 7.703 -28.052 1.00 85.75 266 ILE A CA 1
ATOM 2086 C C . ILE A 1 266 ? 22.230 8.840 -28.968 1.00 85.75 266 ILE A C 1
ATOM 2088 O O . ILE A 1 266 ? 21.606 9.184 -29.972 1.00 85.75 266 ILE A O 1
ATOM 2092 N N . GLY A 1 267 ? 23.367 9.449 -28.615 1.00 84.31 267 GLY A N 1
ATOM 2093 C CA . GLY A 1 267 ? 24.111 10.375 -29.489 1.00 84.31 267 GLY A CA 1
ATOM 2094 C C . GLY A 1 267 ? 23.754 11.866 -29.398 1.00 84.31 267 GLY A C 1
ATOM 2095 O O . GLY A 1 267 ? 24.364 12.671 -30.093 1.00 84.31 267 GLY A O 1
ATOM 2096 N N . HIS A 1 268 ? 22.813 12.267 -28.540 1.00 84.94 268 HIS A N 1
ATOM 2097 C CA . HIS A 1 268 ? 22.432 13.673 -28.337 1.00 84.94 268 HIS A CA 1
ATOM 2098 C C . HIS A 1 268 ? 21.928 13.913 -26.902 1.00 84.94 268 HIS A C 1
ATOM 2100 O O . HIS A 1 268 ? 21.633 12.964 -26.173 1.00 84.94 268 HIS A O 1
ATOM 2106 N N . ARG A 1 269 ? 21.826 15.178 -26.464 1.00 78.25 269 ARG A N 1
ATOM 2107 C CA . ARG A 1 269 ? 21.314 15.522 -25.124 1.00 78.25 269 ARG A CA 1
ATOM 2108 C C . ARG A 1 269 ? 19.819 15.838 -25.160 1.00 78.25 269 ARG A C 1
ATOM 2110 O O . ARG A 1 269 ? 19.280 16.302 -26.158 1.00 78.25 269 ARG A O 1
ATOM 2117 N N . ALA A 1 270 ? 19.147 15.670 -24.021 1.00 74.81 270 ALA A N 1
ATOM 2118 C CA . ALA A 1 270 ? 17.705 15.907 -23.887 1.00 74.81 270 ALA A CA 1
ATOM 2119 C C . ALA A 1 270 ? 17.243 17.365 -24.111 1.00 74.81 270 ALA A C 1
ATOM 2121 O O . ALA A 1 270 ? 16.039 17.588 -24.234 1.00 74.81 270 ALA A O 1
ATOM 2122 N N . GLY A 1 271 ? 18.165 18.338 -24.137 1.00 78.38 271 GLY A N 1
ATOM 2123 C CA . GLY A 1 271 ? 17.883 19.730 -24.518 1.00 78.38 271 GLY A CA 1
ATOM 2124 C C . GLY A 1 271 ? 17.886 19.962 -26.034 1.00 78.38 271 GLY A C 1
ATOM 2125 O O . GLY A 1 271 ? 17.123 20.789 -26.522 1.00 78.38 271 GLY A O 1
ATOM 2126 N N . ASP A 1 272 ? 18.678 19.182 -26.771 1.00 83.31 272 ASP A N 1
ATOM 2127 C CA . ASP A 1 272 ? 18.795 19.248 -28.236 1.00 83.31 272 ASP A CA 1
ATOM 2128 C C . ASP A 1 272 ? 17.765 18.336 -28.934 1.00 83.31 272 ASP A C 1
ATOM 2130 O O . ASP A 1 272 ? 17.541 18.418 -30.141 1.00 83.31 272 ASP A O 1
ATOM 2134 N N . CYS A 1 273 ? 17.119 17.457 -28.162 1.00 86.56 273 CYS A N 1
ATOM 2135 C CA . CYS A 1 273 ? 16.140 16.484 -28.625 1.00 86.56 273 CYS A CA 1
ATOM 2136 C C . CYS A 1 273 ? 14.806 17.147 -29.018 1.00 86.56 273 CYS A C 1
ATOM 2138 O O . CYS A 1 273 ? 14.068 17.643 -28.161 1.00 86.56 273 CYS A O 1
ATOM 2140 N N . LYS A 1 274 ? 14.469 17.089 -30.312 1.00 86.31 274 LYS A N 1
ATOM 2141 C CA . LYS A 1 274 ? 13.186 17.531 -30.888 1.00 86.31 274 LYS A CA 1
ATOM 2142 C C . LYS A 1 274 ? 12.502 16.366 -31.629 1.00 86.31 274 LYS A C 1
ATOM 2144 O O . LYS A 1 274 ? 12.499 16.365 -32.859 1.00 86.31 274 LYS A O 1
ATOM 2149 N N . PRO A 1 275 ? 11.988 15.345 -30.919 1.00 84.31 275 PRO A N 1
ATOM 2150 C CA . PRO A 1 275 ? 11.329 14.211 -31.556 1.00 84.31 275 PRO A CA 1
ATOM 2151 C C . PRO A 1 275 ? 9.951 14.626 -32.083 1.00 84.31 275 PRO A C 1
ATOM 2153 O O . PRO A 1 275 ? 9.306 15.508 -31.510 1.00 84.31 275 PRO A O 1
ATOM 2156 N N . SER A 1 276 ? 9.470 13.967 -33.140 1.00 82.94 276 SER A N 1
ATOM 2157 C CA . SER A 1 276 ? 8.045 14.037 -33.478 1.00 82.94 276 SER A CA 1
ATOM 2158 C C . SER A 1 276 ? 7.206 13.330 -32.395 1.00 82.94 276 SER A C 1
ATOM 2160 O O . SER A 1 276 ? 7.740 12.473 -31.682 1.00 82.94 276 SER A O 1
ATOM 2162 N N . PRO A 1 277 ? 5.896 13.621 -32.261 1.00 79.06 277 PRO A N 1
ATOM 2163 C CA . PRO A 1 277 ? 5.045 12.968 -31.259 1.00 79.06 277 PRO A CA 1
ATOM 2164 C C . PRO A 1 277 ? 5.056 11.432 -31.339 1.00 79.06 277 PRO A C 1
ATOM 2166 O O . PRO A 1 277 ? 4.998 10.759 -30.318 1.00 79.06 277 PRO A O 1
ATOM 2169 N N . GLU A 1 278 ? 5.201 10.874 -32.543 1.00 75.44 278 GLU A N 1
ATOM 2170 C CA . GLU 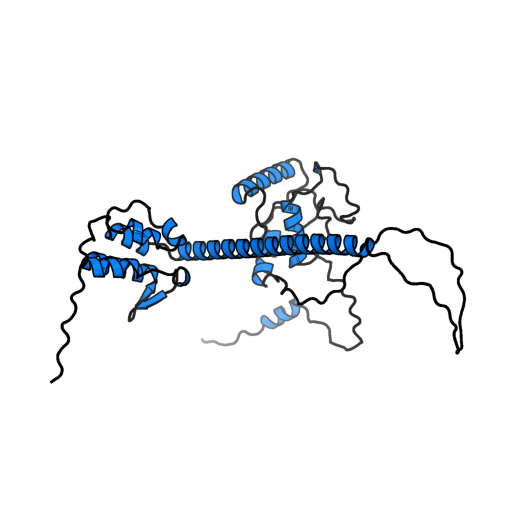A 1 278 ? 5.269 9.426 -32.800 1.00 75.44 278 GLU A CA 1
ATOM 2171 C C . GLU A 1 278 ? 6.618 8.793 -32.405 1.00 75.44 278 GLU A C 1
ATOM 2173 O O . GLU A 1 278 ? 6.714 7.581 -32.184 1.00 75.44 278 GLU A O 1
ATOM 2178 N N . GLN A 1 279 ? 7.676 9.604 -32.337 1.00 79.00 279 GLN A N 1
ATOM 2179 C CA . GLN A 1 279 ? 9.032 9.226 -31.923 1.00 79.00 279 GLN A CA 1
ATOM 2180 C C . GLN A 1 279 ? 9.293 9.507 -30.437 1.00 79.00 279 GLN A C 1
ATOM 2182 O O . GLN A 1 279 ? 10.327 9.099 -29.907 1.00 79.00 279 GLN A O 1
ATOM 2187 N N . GLN A 1 280 ? 8.383 10.212 -29.763 1.00 86.50 280 GLN A N 1
ATOM 2188 C CA . GLN A 1 280 ? 8.477 10.477 -28.337 1.00 86.50 280 GLN A CA 1
ATOM 2189 C C . GLN A 1 280 ? 8.111 9.216 -27.535 1.00 86.50 280 GLN A C 1
ATOM 2191 O O . GLN A 1 280 ? 7.187 8.482 -27.888 1.00 86.50 280 GLN A O 1
ATOM 2196 N N . LEU A 1 281 ? 8.842 8.952 -26.449 1.00 88.25 281 LEU A N 1
ATOM 2197 C CA . LEU A 1 281 ? 8.521 7.847 -25.542 1.00 88.25 281 LEU A CA 1
ATOM 2198 C C . LEU A 1 281 ? 7.261 8.150 -24.722 1.00 88.25 281 LEU A C 1
ATOM 2200 O O . LEU A 1 281 ? 6.949 9.310 -24.433 1.00 88.25 281 LEU A O 1
ATOM 2204 N N . SER A 1 282 ? 6.567 7.095 -24.288 1.00 87.81 282 SER A N 1
ATOM 2205 C CA . SER A 1 282 ? 5.457 7.233 -23.342 1.00 87.81 282 SER A CA 1
ATOM 2206 C C . SER A 1 282 ? 5.963 7.792 -22.006 1.00 87.81 282 SER A C 1
ATOM 2208 O O . SER A 1 282 ? 7.105 7.550 -21.612 1.00 87.81 282 SER A O 1
ATOM 2210 N N . CYS A 1 283 ? 5.111 8.519 -21.274 1.00 86.50 283 CYS A N 1
ATOM 2211 C CA . CYS A 1 283 ? 5.477 9.077 -19.965 1.00 86.50 283 CYS A CA 1
ATOM 2212 C C . CYS A 1 283 ? 6.012 7.991 -19.011 1.00 86.50 283 CYS A C 1
ATOM 2214 O O . CYS A 1 283 ? 7.024 8.191 -18.339 1.00 86.50 283 CYS A O 1
ATOM 2216 N N . ASN A 1 284 ? 5.378 6.817 -19.037 1.00 88.69 284 ASN A N 1
ATOM 2217 C CA . ASN A 1 284 ? 5.745 5.669 -18.217 1.00 88.69 284 ASN A CA 1
ATOM 2218 C C . ASN A 1 284 ? 7.129 5.120 -18.622 1.00 88.69 284 ASN A C 1
ATOM 2220 O O . ASN A 1 284 ? 7.962 4.874 -17.752 1.00 88.69 284 ASN A O 1
ATOM 2224 N N . GLU A 1 285 ? 7.442 5.020 -19.921 1.00 90.69 285 GLU A N 1
ATOM 2225 C CA . GLU A 1 285 ? 8.769 4.578 -20.380 1.00 90.69 285 GLU A CA 1
ATOM 2226 C C . GLU A 1 285 ? 9.873 5.599 -20.030 1.00 90.69 285 GLU A C 1
ATOM 2228 O O . GLU A 1 285 ? 10.961 5.205 -19.603 1.00 90.69 285 GLU A O 1
ATOM 2233 N N . MET A 1 286 ? 9.598 6.910 -20.127 1.00 89.50 286 MET A N 1
ATOM 2234 C CA . MET A 1 286 ? 10.550 7.952 -19.698 1.00 89.50 286 MET A CA 1
ATOM 2235 C C . MET A 1 286 ? 10.913 7.810 -18.212 1.00 89.50 286 MET A C 1
ATOM 2237 O O . MET A 1 286 ? 12.087 7.910 -17.837 1.00 89.50 286 MET A O 1
ATOM 2241 N N . VAL A 1 287 ? 9.905 7.583 -17.361 1.00 89.25 287 VAL A N 1
ATOM 2242 C CA . VAL A 1 287 ? 10.080 7.405 -15.912 1.00 89.25 287 VAL A CA 1
ATOM 2243 C C . VAL A 1 287 ? 10.829 6.106 -15.618 1.00 89.25 287 VAL A C 1
ATOM 2245 O O . VAL A 1 287 ? 11.791 6.139 -14.854 1.00 89.25 287 VAL A O 1
ATOM 2248 N N . TRP A 1 288 ? 10.477 4.998 -16.276 1.00 91.38 288 TRP A N 1
ATOM 2249 C CA . TRP A 1 288 ? 11.155 3.705 -16.128 1.00 91.38 288 TRP A CA 1
ATOM 2250 C C . TRP A 1 288 ? 12.645 3.768 -16.479 1.00 91.38 288 TRP A C 1
ATOM 2252 O O . TRP A 1 288 ? 13.487 3.366 -15.674 1.00 91.38 288 TRP A O 1
ATOM 2262 N N . ARG A 1 289 ? 13.004 4.360 -17.627 1.00 91.06 289 ARG A N 1
ATOM 2263 C CA . ARG A 1 289 ? 14.412 4.556 -18.024 1.00 91.06 289 ARG A CA 1
ATOM 2264 C C . ARG A 1 289 ? 15.168 5.444 -17.036 1.00 91.06 289 ARG A C 1
ATOM 2266 O O . ARG A 1 289 ? 16.291 5.125 -16.644 1.00 91.06 289 ARG A O 1
ATOM 2273 N N . THR A 1 290 ? 14.526 6.516 -16.566 1.00 89.56 290 THR A N 1
ATOM 2274 C CA . THR A 1 290 ? 15.093 7.404 -15.539 1.00 89.56 290 THR A CA 1
ATOM 2275 C C . THR A 1 290 ? 15.329 6.661 -14.218 1.00 89.56 290 THR A C 1
ATOM 2277 O O . THR A 1 290 ? 16.392 6.813 -13.615 1.00 89.56 290 THR A O 1
ATOM 2280 N N . PHE A 1 291 ? 14.378 5.831 -13.779 1.00 89.56 291 PHE A N 1
ATOM 2281 C CA . PHE A 1 291 ? 14.473 5.009 -12.570 1.00 89.56 291 PHE A CA 1
ATOM 2282 C C . PHE A 1 291 ? 15.620 3.993 -12.669 1.00 89.56 291 PHE A C 1
ATOM 2284 O O . PHE A 1 291 ? 16.492 3.958 -11.796 1.00 89.56 291 PHE A O 1
ATOM 2291 N N . CYS A 1 292 ? 15.688 3.248 -13.777 1.00 88.94 292 CYS A N 1
ATOM 2292 C CA . CYS A 1 292 ? 16.748 2.277 -14.042 1.00 88.94 292 CYS A CA 1
ATOM 2293 C C . CYS A 1 292 ? 18.143 2.917 -13.965 1.00 88.94 292 CYS A C 1
ATOM 2295 O O . CYS A 1 292 ? 19.001 2.447 -13.213 1.00 88.94 292 CYS A O 1
ATOM 2297 N N . THR A 1 293 ? 18.368 4.031 -14.669 1.00 88.75 293 THR A N 1
ATOM 2298 C CA . THR A 1 293 ? 19.667 4.723 -14.655 1.00 88.75 293 THR A CA 1
ATOM 2299 C C . THR A 1 293 ? 19.975 5.378 -13.309 1.00 88.75 293 THR A C 1
ATOM 2301 O O . THR A 1 293 ? 21.124 5.348 -12.868 1.00 88.75 293 THR A O 1
ATOM 2304 N N . LYS A 1 294 ? 18.975 5.921 -12.601 1.00 87.75 294 LYS A N 1
ATOM 2305 C CA . LYS A 1 294 ? 19.158 6.498 -11.258 1.00 87.75 294 LYS A CA 1
ATOM 2306 C C . LYS A 1 294 ? 19.663 5.462 -10.248 1.00 87.75 294 LYS A C 1
ATOM 2308 O O . LYS A 1 294 ? 20.504 5.794 -9.416 1.00 87.75 294 LYS A O 1
ATOM 2313 N N . HIS A 1 295 ? 19.154 4.230 -10.300 1.00 86.50 295 HIS A N 1
ATOM 2314 C CA . HIS A 1 295 ? 19.427 3.219 -9.274 1.00 86.50 295 HIS A CA 1
ATOM 2315 C C . HIS A 1 295 ? 20.529 2.206 -9.636 1.00 86.50 295 HIS A C 1
ATOM 2317 O O . HIS A 1 295 ? 21.137 1.638 -8.718 1.00 86.50 295 HIS A O 1
ATOM 2323 N N . LEU A 1 296 ? 20.829 2.024 -10.930 1.00 86.44 296 LEU A N 1
ATOM 2324 C CA . LEU A 1 296 ? 21.865 1.109 -11.441 1.00 86.44 296 LEU A CA 1
ATOM 2325 C C . LEU A 1 296 ? 22.998 1.795 -12.241 1.00 86.44 296 LEU A C 1
ATOM 2327 O O . LEU A 1 296 ? 23.944 1.116 -12.644 1.00 86.44 296 LEU A O 1
ATOM 2331 N N . GLY A 1 297 ? 22.935 3.108 -12.484 1.00 85.00 297 GLY A N 1
ATOM 2332 C CA . GLY A 1 297 ? 23.911 3.840 -13.306 1.00 85.00 297 GLY A CA 1
ATOM 2333 C C . GLY A 1 297 ? 23.781 3.567 -14.811 1.00 85.00 297 GLY A C 1
ATOM 2334 O O . GLY A 1 297 ? 22.902 2.822 -15.238 1.00 85.00 297 GLY A O 1
ATOM 2335 N N . ILE A 1 298 ? 24.664 4.163 -15.617 1.00 81.31 298 ILE A N 1
ATOM 2336 C CA . ILE A 1 298 ? 24.757 3.932 -17.072 1.00 81.31 298 ILE A CA 1
ATOM 2337 C C . ILE A 1 298 ? 25.651 2.707 -17.326 1.00 81.31 298 ILE A C 1
ATOM 2339 O O . ILE A 1 298 ? 26.685 2.550 -16.677 1.00 81.31 298 ILE A O 1
ATOM 2343 N N . GLU A 1 299 ? 25.279 1.834 -18.260 1.00 74.00 299 GLU A N 1
ATOM 2344 C CA . GLU A 1 299 ? 26.106 0.688 -18.659 1.00 74.00 299 GLU A CA 1
ATOM 2345 C C . GLU A 1 299 ? 27.311 1.137 -19.491 1.00 74.00 299 GLU A C 1
ATOM 2347 O O . GLU A 1 299 ? 27.208 2.018 -20.339 1.00 74.00 299 GLU A O 1
ATOM 2352 N N . GLY A 1 300 ? 28.498 0.609 -19.174 1.00 63.53 300 GLY A N 1
ATOM 2353 C CA . GLY A 1 300 ? 29.780 1.106 -19.701 1.00 63.53 300 GLY A CA 1
ATOM 2354 C C . GLY A 1 300 ? 30.195 2.500 -19.191 1.00 63.53 300 GLY A C 1
ATOM 2355 O O . GLY A 1 300 ? 31.370 2.854 -19.251 1.00 63.53 300 GLY A O 1
ATOM 2356 N N . GLY A 1 301 ? 29.265 3.279 -18.631 1.00 51.25 301 GLY A N 1
ATOM 2357 C CA . GLY A 1 301 ? 29.484 4.613 -18.078 1.00 51.25 301 GLY A CA 1
ATOM 2358 C C . GLY A 1 301 ? 29.706 4.606 -16.567 1.00 51.25 301 GLY A C 1
ATOM 2359 O O . GLY A 1 301 ? 28.836 5.044 -15.813 1.00 51.25 301 GLY A O 1
ATOM 2360 N N . GLY A 1 302 ? 30.886 4.163 -16.120 1.00 36.19 302 GLY A N 1
ATOM 2361 C CA . GLY A 1 302 ? 31.322 4.384 -14.736 1.00 36.19 302 GLY A CA 1
ATOM 2362 C C . GLY A 1 302 ? 31.270 5.880 -14.371 1.00 36.19 302 GLY A C 1
ATOM 2363 O O . GLY A 1 302 ? 31.488 6.730 -15.242 1.00 36.19 302 GLY A O 1
ATOM 2364 N N . PRO A 1 303 ? 30.962 6.247 -13.113 1.00 39.25 303 PRO A N 1
ATOM 2365 C CA . PRO A 1 303 ? 30.808 7.647 -12.751 1.00 39.25 303 PRO A CA 1
ATOM 2366 C C . PRO A 1 303 ? 32.136 8.380 -12.956 1.00 39.25 303 PRO A C 1
ATOM 2368 O O . PRO A 1 303 ? 33.156 8.011 -12.376 1.00 39.25 303 PRO A O 1
ATOM 2371 N N . ARG A 1 304 ? 32.111 9.454 -13.755 1.00 36.22 304 ARG A N 1
ATOM 2372 C CA . ARG A 1 304 ? 33.238 10.380 -13.949 1.00 36.22 304 ARG A CA 1
ATOM 2373 C C . ARG A 1 304 ? 33.448 11.235 -12.688 1.00 36.22 304 ARG A C 1
ATOM 2375 O O . ARG A 1 304 ? 33.303 12.454 -12.703 1.00 36.22 304 ARG A O 1
ATOM 2382 N N . VAL A 1 305 ? 33.766 10.580 -11.572 1.00 35.94 305 VAL A N 1
ATOM 2383 C CA . VAL A 1 305 ? 34.301 11.238 -10.383 1.00 35.94 305 VAL A CA 1
ATOM 2384 C C . VAL A 1 305 ? 35.743 11.593 -10.708 1.00 35.94 305 VAL A C 1
ATOM 2386 O O . VAL A 1 305 ? 36.581 10.712 -10.886 1.00 35.94 305 VAL A O 1
ATOM 2389 N N . GLN A 1 306 ? 36.033 12.887 -10.805 1.00 34.16 306 GLN A N 1
ATOM 2390 C CA . GLN A 1 306 ? 37.397 13.379 -10.955 1.00 34.16 306 GLN A CA 1
ATOM 2391 C C . GLN A 1 306 ? 38.105 13.291 -9.596 1.00 34.16 306 GLN A C 1
ATOM 2393 O O . GLN A 1 306 ? 38.264 14.277 -8.882 1.00 34.16 306 GLN A O 1
ATOM 2398 N N . LEU A 1 307 ? 38.461 12.063 -9.219 1.00 30.91 307 LEU A N 1
ATOM 2399 C CA . LEU A 1 307 ? 39.242 11.751 -8.031 1.00 30.91 307 LEU A CA 1
ATOM 2400 C C . LEU A 1 307 ? 40.692 12.170 -8.267 1.00 30.91 307 LEU A C 1
ATOM 2402 O O . LEU A 1 307 ? 41.458 11.470 -8.924 1.00 30.91 307 LEU A O 1
ATOM 2406 N N . VAL A 1 308 ? 41.063 13.314 -7.696 1.00 37.81 308 VAL A N 1
ATOM 2407 C CA . VAL A 1 308 ? 42.464 13.623 -7.406 1.00 37.81 308 VAL A CA 1
ATOM 2408 C C . VAL A 1 308 ? 42.875 12.722 -6.241 1.00 37.81 308 VAL A C 1
ATOM 2410 O O . VAL A 1 308 ? 42.645 13.049 -5.080 1.00 37.81 308 VAL A O 1
ATOM 2413 N N . MET A 1 309 ? 43.414 11.551 -6.568 1.00 30.39 309 MET A N 1
ATOM 2414 C CA . MET A 1 309 ? 44.065 10.641 -5.627 1.00 30.39 309 MET A CA 1
ATOM 2415 C C . MET A 1 309 ? 45.567 10.709 -5.890 1.00 30.39 309 MET A C 1
ATOM 2417 O O . MET A 1 309 ? 46.001 10.443 -7.009 1.00 30.39 309 MET A O 1
ATOM 2421 N N . GLY A 1 310 ? 46.337 11.101 -4.874 1.00 31.94 310 GLY A N 1
ATOM 2422 C CA . GLY A 1 310 ? 47.795 10.993 -4.906 1.00 31.94 310 GLY A CA 1
ATOM 2423 C C . GLY A 1 310 ? 48.243 9.532 -4.841 1.00 31.94 310 GLY A C 1
ATOM 2424 O O . GLY A 1 310 ? 47.503 8.667 -4.368 1.00 31.94 310 GLY A O 1
ATOM 2425 N N . ASP A 1 311 ? 49.450 9.267 -5.328 1.00 37.78 311 ASP A N 1
ATOM 2426 C CA . ASP A 1 311 ? 49.974 7.917 -5.529 1.00 37.78 311 ASP A CA 1
ATOM 2427 C C . ASP A 1 311 ? 50.149 7.123 -4.220 1.00 37.78 311 ASP A C 1
ATOM 2429 O O . ASP A 1 311 ? 50.932 7.515 -3.357 1.00 37.78 311 ASP A O 1
ATOM 2433 N N . ALA A 1 312 ? 49.479 5.966 -4.106 1.00 35.59 312 ALA A N 1
ATOM 2434 C CA . ALA A 1 312 ? 49.839 4.886 -3.173 1.00 35.59 312 ALA A CA 1
ATOM 2435 C C . ALA A 1 312 ? 49.172 3.534 -3.531 1.00 35.59 312 ALA A C 1
ATOM 2437 O O . ALA A 1 312 ? 48.205 3.098 -2.913 1.00 35.59 312 ALA A O 1
ATOM 2438 N N . GLN A 1 313 ? 49.724 2.866 -4.545 1.00 42.81 313 GLN A N 1
ATOM 2439 C CA . GLN A 1 313 ? 50.110 1.446 -4.494 1.00 42.81 313 GLN A CA 1
ATOM 2440 C C . GLN A 1 313 ? 49.159 0.429 -3.802 1.00 42.81 313 GLN A C 1
ATOM 2442 O O . GLN A 1 313 ? 49.270 0.164 -2.608 1.00 42.81 313 GLN A O 1
ATOM 2447 N N . TYR A 1 314 ? 48.345 -0.274 -4.601 1.00 29.19 314 TYR A N 1
ATOM 2448 C CA . TYR A 1 314 ? 47.824 -1.618 -4.289 1.00 29.19 314 TYR A CA 1
ATOM 2449 C C . TYR A 1 314 ? 47.934 -2.515 -5.542 1.00 29.19 314 TYR A C 1
ATOM 2451 O O . TYR A 1 314 ? 47.715 -2.014 -6.649 1.00 29.19 314 TYR A O 1
ATOM 2459 N N . PRO A 1 315 ? 48.293 -3.810 -5.415 1.00 37.69 315 PRO A N 1
ATOM 2460 C CA . PRO A 1 315 ? 48.440 -4.717 -6.557 1.00 37.69 315 PRO A CA 1
ATOM 2461 C C . PRO A 1 315 ? 47.088 -5.054 -7.223 1.00 37.69 315 PRO A C 1
ATOM 2463 O O . PRO A 1 315 ? 46.036 -4.916 -6.590 1.00 37.69 315 PRO A O 1
ATOM 2466 N N . PRO A 1 316 ? 47.091 -5.487 -8.500 1.00 38.47 316 PRO A N 1
ATOM 2467 C CA . PRO A 1 316 ? 45.867 -5.736 -9.258 1.00 38.47 316 PRO A CA 1
ATOM 2468 C C . PRO A 1 316 ? 45.024 -6.872 -8.663 1.00 38.47 316 PRO A C 1
ATOM 2470 O O . PRO A 1 316 ? 45.543 -7.860 -8.146 1.00 38.47 316 PRO A O 1
ATOM 2473 N N . ARG A 1 317 ? 43.697 -6.732 -8.773 1.00 38.31 317 ARG A N 1
ATOM 2474 C CA . ARG A 1 317 ? 42.737 -7.776 -8.392 1.00 38.31 317 ARG A CA 1
ATOM 2475 C C . ARG A 1 317 ? 42.907 -9.013 -9.277 1.00 38.31 317 ARG A C 1
ATOM 2477 O O . ARG A 1 317 ? 42.879 -8.894 -10.498 1.00 38.31 317 ARG A O 1
ATOM 2484 N N . VAL A 1 318 ? 42.993 -10.172 -8.630 1.00 39.66 318 VAL A N 1
ATOM 2485 C CA . VAL A 1 318 ? 42.940 -11.510 -9.240 1.00 39.66 318 VAL A CA 1
ATOM 2486 C C . VAL A 1 318 ? 41.603 -11.700 -9.977 1.00 39.66 318 VAL A C 1
ATOM 2488 O O . VAL A 1 318 ? 40.580 -11.159 -9.539 1.00 39.66 318 VAL A O 1
ATOM 2491 N N . SER A 1 319 ? 41.603 -12.436 -11.094 1.00 39.66 319 SER A N 1
ATOM 2492 C CA . SER A 1 319 ? 40.380 -12.706 -11.867 1.00 39.66 319 SER A CA 1
ATOM 2493 C C . SER A 1 319 ? 39.444 -13.678 -11.136 1.00 39.66 319 SER A C 1
ATOM 2495 O O . SER A 1 319 ? 39.892 -14.558 -10.400 1.00 39.66 319 SER A O 1
ATOM 2497 N N . TRP A 1 320 ? 38.136 -13.567 -11.386 1.00 34.88 320 TRP A N 1
ATOM 2498 C CA . TRP A 1 320 ? 37.133 -14.501 -10.853 1.00 34.88 320 TRP A CA 1
ATOM 2499 C C . TRP A 1 320 ? 37.342 -15.950 -11.331 1.00 34.88 320 TRP A C 1
ATOM 2501 O O . TRP A 1 320 ? 37.008 -16.880 -10.599 1.00 34.88 320 TRP A O 1
ATOM 2511 N N . ASP A 1 321 ? 37.945 -16.151 -12.508 1.00 39.59 321 ASP A N 1
ATOM 2512 C CA . ASP A 1 321 ? 38.245 -17.486 -13.051 1.00 39.59 321 ASP A CA 1
ATOM 2513 C C . ASP A 1 321 ? 39.354 -18.223 -12.268 1.00 39.59 321 ASP A C 1
ATOM 2515 O O . ASP A 1 321 ? 39.307 -19.444 -12.099 1.00 39.59 321 ASP A O 1
ATOM 2519 N N . GLU A 1 322 ? 40.329 -17.494 -11.711 1.00 41.41 322 GLU A N 1
ATOM 2520 C CA . GLU A 1 322 ? 41.373 -18.077 -10.850 1.00 41.41 322 GLU A CA 1
ATOM 2521 C C . GLU A 1 322 ? 40.808 -18.537 -9.496 1.00 41.41 322 GLU A C 1
ATOM 2523 O O . GLU A 1 322 ? 41.226 -19.570 -8.973 1.00 41.41 322 GLU A O 1
ATOM 2528 N N . GLN A 1 323 ? 39.809 -17.836 -8.940 1.00 40.69 323 GLN A N 1
ATOM 2529 C CA . GLN A 1 323 ? 39.171 -18.255 -7.683 1.00 40.69 323 GLN A CA 1
ATOM 2530 C C . GLN A 1 323 ? 38.334 -19.533 -7.828 1.00 40.69 323 GLN A C 1
ATOM 2532 O O . GLN A 1 323 ? 38.256 -20.310 -6.878 1.00 40.69 323 GLN A O 1
ATOM 2537 N N . LEU A 1 324 ? 37.731 -19.776 -8.995 1.00 40.00 324 LEU A N 1
ATOM 2538 C CA . LEU A 1 324 ? 36.995 -21.018 -9.265 1.00 40.00 324 LEU A CA 1
ATOM 2539 C C . LEU A 1 324 ? 37.931 -22.220 -9.440 1.00 40.00 324 LEU A C 1
ATOM 2541 O O . LEU A 1 324 ? 37.588 -23.324 -9.023 1.00 40.00 324 LEU A O 1
ATOM 2545 N N . SER A 1 325 ? 39.128 -21.992 -9.982 1.00 46.72 325 SER A N 1
ATOM 2546 C CA . SER A 1 325 ? 40.139 -23.035 -10.206 1.00 46.72 325 SER A CA 1
ATOM 2547 C C . SER A 1 325 ? 40.734 -23.577 -8.894 1.00 46.72 325 SER A C 1
ATOM 2549 O O . SER A 1 325 ? 41.081 -24.749 -8.801 1.00 46.72 325 SER A O 1
ATOM 2551 N N . LEU A 1 326 ? 40.797 -22.745 -7.848 1.00 46.03 326 LEU A N 1
ATOM 2552 C CA . LEU A 1 326 ? 41.286 -23.119 -6.512 1.00 46.03 326 LEU A CA 1
ATOM 2553 C C . LEU A 1 326 ? 40.249 -23.855 -5.640 1.00 46.03 326 LEU A C 1
ATOM 2555 O O . LEU A 1 326 ? 40.595 -24.360 -4.574 1.00 46.03 326 LEU A O 1
ATOM 2559 N N . LEU A 1 327 ? 38.982 -23.923 -6.065 1.00 40.38 327 LEU A N 1
ATOM 2560 C CA . LEU A 1 327 ? 37.901 -24.573 -5.309 1.00 40.38 327 LEU A CA 1
ATOM 2561 C C . LEU A 1 327 ? 37.629 -26.025 -5.737 1.00 40.38 327 LEU A C 1
ATOM 2563 O O . LEU A 1 327 ? 36.900 -26.727 -5.040 1.00 40.38 327 LEU A O 1
ATOM 2567 N N . SER A 1 328 ? 38.225 -26.506 -6.834 1.00 47.09 328 SER A N 1
ATOM 2568 C CA . SER A 1 328 ? 38.044 -27.884 -7.321 1.00 47.09 328 SER A CA 1
ATOM 2569 C C . SER A 1 328 ? 39.003 -28.925 -6.724 1.00 47.09 328 SER A C 1
ATOM 2571 O O . SER A 1 328 ? 38.804 -30.113 -6.956 1.00 47.09 328 SER A O 1
ATOM 2573 N N . GLU A 1 329 ? 40.019 -28.522 -5.951 1.00 48.66 329 GLU A N 1
ATOM 2574 C CA . GLU A 1 329 ? 41.093 -29.421 -5.474 1.00 48.66 329 GLU A CA 1
ATOM 2575 C C . GLU A 1 329 ? 41.029 -29.785 -3.972 1.00 48.66 329 GLU A C 1
ATOM 2577 O O . GLU A 1 329 ? 42.015 -30.245 -3.403 1.00 48.66 329 GLU A O 1
ATOM 2582 N N . SER A 1 330 ? 39.882 -29.621 -3.297 1.00 49.19 330 SER A N 1
ATOM 2583 C CA . SER A 1 330 ? 39.730 -30.021 -1.880 1.00 49.19 330 SER A CA 1
ATOM 2584 C C . SER A 1 330 ? 38.509 -30.913 -1.604 1.00 49.19 330 SER A C 1
ATOM 2586 O O . SER A 1 330 ? 37.494 -30.486 -1.060 1.00 49.19 330 SER A O 1
ATOM 2588 N N . GLY A 1 331 ? 38.647 -32.204 -1.933 1.00 36.34 331 GLY A N 1
ATOM 2589 C CA . GLY A 1 331 ? 37.724 -33.281 -1.549 1.00 36.34 331 GLY A CA 1
ATOM 2590 C C . GLY A 1 331 ? 38.484 -34.525 -1.068 1.00 36.34 331 GLY A C 1
ATOM 2591 O O . GLY A 1 331 ? 39.089 -35.229 -1.871 1.00 36.34 331 GLY A O 1
ATOM 2592 N N . ASN A 1 332 ? 38.477 -34.782 0.243 1.00 42.47 332 ASN A N 1
ATOM 2593 C CA . ASN A 1 332 ? 39.303 -35.812 0.893 1.00 42.47 332 ASN A CA 1
ATOM 2594 C C . ASN A 1 332 ? 38.707 -37.238 0.836 1.00 42.47 332 ASN A C 1
ATOM 2596 O O . ASN A 1 332 ? 37.533 -37.414 1.138 1.00 42.47 332 ASN A O 1
ATOM 2600 N N . GLY A 1 333 ? 39.576 -38.235 0.613 1.00 40.44 333 GLY A N 1
ATOM 2601 C CA . GLY A 1 333 ? 39.819 -39.356 1.547 1.00 40.44 333 GLY A CA 1
ATOM 2602 C C . GLY A 1 333 ? 38.802 -40.506 1.733 1.00 40.44 333 GLY A C 1
ATOM 2603 O O . GLY A 1 333 ? 37.777 -40.314 2.368 1.00 40.44 333 GLY A O 1
ATOM 2604 N N . GLU A 1 334 ? 39.235 -41.715 1.324 1.00 43.78 334 GLU A N 1
ATOM 2605 C CA . GLU A 1 334 ? 39.096 -43.049 1.983 1.00 43.78 334 GLU A CA 1
ATOM 2606 C C . GLU A 1 334 ? 37.691 -43.630 2.339 1.00 43.78 334 GLU A C 1
ATOM 2608 O O . GLU A 1 334 ? 36.837 -42.956 2.896 1.00 43.78 334 GLU A O 1
ATOM 2613 N N . GLY A 1 335 ? 37.381 -44.925 2.132 1.00 36.66 335 GLY A N 1
ATOM 2614 C CA . GLY A 1 335 ? 38.142 -46.048 1.545 1.00 36.66 335 GLY A CA 1
ATOM 2615 C C . GLY A 1 335 ? 37.465 -47.434 1.749 1.00 36.66 335 GLY A C 1
ATOM 2616 O O . GLY A 1 335 ? 36.335 -47.493 2.226 1.00 36.66 335 GLY A O 1
ATOM 2617 N N . LEU A 1 336 ? 38.215 -48.523 1.467 1.00 33.16 336 LEU A N 1
ATOM 2618 C CA . LEU A 1 336 ? 37.979 -49.962 1.802 1.00 33.16 336 LEU A CA 1
ATOM 2619 C C . LEU A 1 336 ? 36.891 -50.765 1.025 1.00 33.16 336 LEU A C 1
ATOM 2621 O O . LEU A 1 336 ? 35.877 -50.197 0.630 1.00 33.16 336 LEU A O 1
ATOM 2625 N N . PRO A 1 337 ? 36.991 -52.120 0.941 1.00 50.12 337 PRO A N 1
ATOM 2626 C CA . PRO A 1 337 ? 38.198 -52.970 0.853 1.00 50.12 337 PRO A CA 1
ATOM 2627 C C . PRO A 1 337 ? 38.113 -54.112 -0.201 1.00 50.12 337 PRO A C 1
ATOM 2629 O O . PRO A 1 337 ? 37.029 -54.475 -0.658 1.00 50.12 337 PRO A O 1
ATOM 2632 N N . ALA A 1 338 ? 39.254 -54.757 -0.480 1.00 42.56 338 ALA A N 1
ATOM 2633 C CA . ALA A 1 338 ? 39.365 -56.171 -0.875 1.00 42.56 338 ALA A CA 1
ATOM 2634 C C . ALA A 1 338 ? 40.745 -56.710 -0.455 1.00 42.56 338 ALA A C 1
ATOM 2636 O O . ALA A 1 338 ? 41.731 -55.978 -0.699 1.00 42.56 338 ALA A O 1
#

Foldseek 3Di:
DDDPPDPDDQALVNLVVVLLVLADDLVQALAWDCPPPDTARPLLVSLVVSCVSCVRSVQFQQCPCVQVSLVRHDPLLVVQADNDDRGSVNRSVSSNPDDSVVSVVVSVVVVVVVVVVVVVVVVVVVVVVVVVVVVVVVVVVVVVVVPDDDDDDDDDDDDDDDDDDDDDDDDDDDDDDDDDDDDDDDDPDDPPPAQDPVLLVLLVVLLVPADAFAPDPVSQVVLVVQQVVLCVVANLDHDDGSNRRRHDHHPADRQLQCAQLQQRHDDDHVVVDDDDPVRGDRPNSSVSSVNNCVRPNHVVDDPPPPDPDDDDDDDDDDDPVVVVVVVPPDDDDDDDDD